Protein AF-A0AA91YE39-F1 (afdb_monomer)

Radius of gyration: 24.48 Å; Cα contacts (8 Å, |Δi|>4): 178; chains: 1; bounding box: 71×28×61 Å

InterPro domains:
  IPR000485 AsnC-type HTH domain [PR00033] (73-89)
  IPR000485 AsnC-type HTH domain [PR00033] (89-100)
  IPR000485 AsnC-type HTH domain [PR00033] (100-119)
  IPR000485 AsnC-type HTH domain [PS50956] (73-134)
  IPR011008 Dimeric alpha-beta barrel [SSF54909] (137-208)
  IPR019885 Transcription regulator HTH, AsnC-type, conserved site [PS00519] (91-117)
  IPR019887 Transcription regulator AsnC/Lrp, ligand binding domain [PF01037] (137-208)
  IPR019888 Transcription regulator AsnC-like [SM00344] (73-179)
  IPR036388 Winged helix-like DNA-binding domain superfamily [G3DSA:1.10.10.10] (68-124)
  IPR036390 Winged helix DNA-binding domain superfamily [SSF46785] (72-132)

Secondary structure (DSSP, 8-state):
--SSTTSS-S-HHHHHHHHTTS-HHHHHHHHHHHHHHHHHHHHTTTS-----HHHHHHHHHHHHHHT-------HHHHHHHHHHHH-TT--HHHHHHHHT--HHHHHHHHHHHHHTTSS--------GGGTT--EEEEEEEEE-GGGHHHHHHHHTT-TTEEEEEE-SSSS-EEEEEEES-HHHHHHHHHHHTTTEEEEEEE----S-S--PPP-

Solvent-accessible surface area (backbone atoms only — not comparable to full-atom values): 13102 Å² total; per-residue (Å²): 146,84,84,83,80,82,76,82,80,68,67,65,72,68,54,58,72,64,50,81,81,50,57,74,67,57,54,55,49,52,51,48,51,52,50,50,52,51,55,53,57,58,52,53,75,79,45,98,66,80,85,62,65,67,60,50,53,55,48,50,52,50,54,56,59,71,68,56,78,77,76,83,81,49,74,66,57,36,51,52,49,45,49,39,66,74,40,74,82,62,48,43,54,60,54,10,68,77,74,79,42,53,36,68,60,40,47,54,49,52,49,51,34,38,77,67,55,74,46,81,76,87,81,85,91,75,73,48,66,82,67,61,26,71,41,44,34,38,38,35,32,28,60,52,84,87,38,49,69,59,49,56,63,52,54,77,73,48,81,45,65,78,42,76,47,81,51,94,53,78,52,27,31,39,38,36,31,44,32,67,48,71,65,59,51,51,57,48,49,62,59,44,55,79,54,32,55,74,48,80,41,77,56,88,74,69,96,75,83,80,78,79,81,82,116

Nearest PDB structures (foldseek):
  2zny-assembly2_C  TM=9.304E-01  e=2.895E-12  Pyrococcus horikoshii
  2cfx-assembly1_C  TM=9.044E-01  e=4.249E-12  Bacillus subtilis
  7fby-assembly1_A  TM=8.903E-01  e=2.548E-12  Pyrococcus horikoshii OT3
  8q90-assembly1_B  TM=9.152E-01  e=3.980E-11  Haloferax mediterranei
  2dbb-assembly1_B  TM=8.402E-01  e=2.384E-10  Pyrococcus horikoshii OT3

Structure (mmCIF, N/CA/C/O backbone):
data_AF-A0AA91YE39-F1
#
_entry.id   AF-A0AA91YE39-F1
#
loop_
_atom_site.group_PDB
_atom_site.id
_atom_site.type_symbol
_atom_site.label_atom_id
_atom_site.label_alt_id
_atom_site.label_comp_id
_atom_site.label_asym_id
_atom_site.label_entity_id
_atom_site.label_seq_id
_atom_site.pdbx_PDB_ins_code
_atom_site.Cartn_x
_atom_site.Cartn_y
_atom_site.Cartn_z
_atom_site.occupancy
_atom_site.B_iso_or_equiv
_atom_site.auth_seq_id
_atom_site.auth_comp_id
_atom_site.auth_asym_id
_atom_site.auth_atom_id
_atom_site.pdbx_PDB_model_num
ATOM 1 N N . MET A 1 1 ? 48.212 3.152 11.511 1.00 40.28 1 MET A N 1
ATOM 2 C CA . MET A 1 1 ? 48.174 3.076 12.995 1.00 40.28 1 MET A CA 1
ATOM 3 C C . MET A 1 1 ? 48.011 4.448 13.678 1.00 40.28 1 MET A C 1
ATOM 5 O O . MET A 1 1 ? 48.623 4.698 14.704 1.00 40.28 1 MET A O 1
ATOM 9 N N . ARG A 1 2 ? 47.133 5.335 13.200 1.00 35.41 2 ARG A N 1
ATOM 10 C CA . ARG A 1 2 ? 46.718 6.548 13.930 1.00 35.41 2 ARG A CA 1
ATOM 11 C C . ARG A 1 2 ? 45.308 6.873 13.461 1.00 35.41 2 ARG A C 1
ATOM 13 O O . ARG A 1 2 ? 45.194 7.360 12.351 1.00 35.41 2 ARG A O 1
ATOM 20 N N . ASN A 1 3 ? 44.288 6.426 14.200 1.00 35.50 3 ASN A N 1
ATOM 21 C CA . ASN A 1 3 ? 42.885 6.908 14.165 1.00 35.50 3 ASN A CA 1
ATOM 22 C C . ASN A 1 3 ? 41.922 6.058 15.032 1.00 35.50 3 ASN A C 1
ATOM 24 O O . ASN A 1 3 ? 40.713 6.145 14.871 1.00 35.50 3 ASN A O 1
ATOM 28 N N . VAL A 1 4 ? 42.422 5.257 15.987 1.00 38.34 4 VAL A N 1
ATOM 29 C CA . VAL A 1 4 ? 41.575 4.441 16.893 1.00 38.34 4 VAL A CA 1
ATOM 30 C C . VAL A 1 4 ? 41.351 5.113 18.264 1.00 38.34 4 VAL A C 1
ATOM 32 O O . VAL A 1 4 ? 40.611 4.608 19.096 1.00 38.34 4 VAL A O 1
ATOM 35 N N . LEU A 1 5 ? 41.919 6.295 18.514 1.00 33.97 5 LEU A N 1
ATOM 36 C CA . LEU A 1 5 ? 41.916 6.913 19.851 1.00 33.97 5 LEU A CA 1
ATOM 37 C C . LEU A 1 5 ? 40.818 7.964 20.108 1.00 33.97 5 LEU A C 1
ATOM 39 O O . LEU A 1 5 ? 40.894 8.670 21.105 1.00 33.97 5 LEU A O 1
ATOM 43 N N . LEU A 1 6 ? 39.781 8.072 19.270 1.00 33.19 6 LEU A N 1
ATOM 44 C CA . LEU A 1 6 ? 38.705 9.063 19.480 1.00 33.19 6 LEU A CA 1
ATOM 45 C C . LEU A 1 6 ? 37.418 8.512 20.121 1.00 33.19 6 LEU A C 1
ATOM 47 O O . LEU A 1 6 ? 36.465 9.263 20.295 1.00 33.19 6 LEU A O 1
ATOM 51 N N . ILE A 1 7 ? 37.376 7.239 20.532 1.00 37.97 7 ILE A N 1
ATOM 52 C CA . ILE A 1 7 ? 36.176 6.645 21.165 1.00 37.97 7 ILE A CA 1
ATOM 53 C C . ILE A 1 7 ? 36.250 6.657 22.709 1.00 37.97 7 ILE A C 1
ATOM 55 O O . ILE A 1 7 ? 35.265 6.380 23.387 1.00 37.97 7 ILE A O 1
ATOM 59 N N . THR A 1 8 ? 37.368 7.056 23.320 1.00 40.34 8 THR A N 1
ATOM 60 C CA . THR A 1 8 ? 37.551 6.958 24.784 1.00 40.34 8 THR A CA 1
ATOM 61 C C . THR A 1 8 ? 37.111 8.185 25.591 1.00 40.34 8 THR A C 1
ATOM 63 O O . THR A 1 8 ? 37.414 8.256 26.777 1.00 40.34 8 THR A O 1
ATOM 66 N N . ALA A 1 9 ? 36.385 9.143 25.007 1.00 40.31 9 ALA A N 1
ATOM 67 C CA . ALA A 1 9 ? 36.020 10.392 25.691 1.00 40.31 9 ALA A CA 1
ATOM 68 C C . ALA A 1 9 ? 34.504 10.635 25.812 1.00 40.31 9 ALA A C 1
ATOM 70 O O . ALA A 1 9 ? 34.049 11.774 25.750 1.00 40.31 9 ALA A O 1
ATOM 71 N N . ILE A 1 10 ? 33.708 9.581 26.017 1.00 45.38 10 ILE A N 1
ATOM 72 C CA . ILE A 1 10 ? 32.342 9.741 26.539 1.00 45.38 10 ILE A CA 1
ATOM 73 C C . ILE A 1 10 ? 32.406 9.518 28.058 1.00 45.38 10 ILE A C 1
ATOM 75 O O . ILE A 1 10 ? 32.817 8.438 28.490 1.00 45.38 10 ILE A O 1
ATOM 79 N N . PRO A 1 11 ? 32.045 10.508 28.897 1.00 40.59 11 PRO A N 1
ATOM 80 C CA . PRO A 1 11 ? 32.106 10.358 30.345 1.00 40.59 11 PRO A CA 1
ATOM 81 C C . PRO A 1 11 ? 31.087 9.304 30.799 1.00 40.59 11 PRO A C 1
ATOM 83 O O . PRO A 1 11 ? 29.879 9.547 30.787 1.00 40.59 11 PRO A O 1
ATOM 86 N N . TRP A 1 12 ? 31.582 8.141 31.233 1.00 47.22 12 TRP A N 1
ATOM 87 C CA . TRP A 1 12 ? 30.796 6.998 31.727 1.00 47.22 12 TRP A CA 1
ATOM 88 C C . TRP A 1 12 ? 29.794 7.378 32.835 1.00 47.22 12 TRP A C 1
ATOM 90 O O . TRP A 1 12 ? 28.750 6.748 32.979 1.00 47.22 12 TRP A O 1
ATOM 100 N N . ILE A 1 13 ? 30.055 8.474 33.550 1.00 44.38 13 ILE A N 1
ATOM 101 C CA . ILE A 1 13 ? 29.197 9.024 34.606 1.00 44.38 13 ILE A CA 1
ATOM 102 C C . ILE A 1 13 ? 27.831 9.507 34.073 1.00 44.38 13 ILE A C 1
ATOM 104 O O . ILE A 1 13 ? 26.837 9.367 34.779 1.00 44.38 13 ILE A O 1
ATOM 108 N N . LYS A 1 14 ? 27.727 9.986 32.819 1.00 44.19 14 LYS A N 1
ATOM 109 C CA . LYS A 1 14 ? 26.426 10.347 32.206 1.00 44.19 14 LYS A CA 1
ATOM 110 C C . LYS A 1 14 ? 25.637 9.138 31.689 1.00 44.19 14 LYS A C 1
ATOM 112 O O . LYS A 1 14 ? 24.424 9.233 31.530 1.00 44.19 14 LYS A O 1
ATOM 117 N N . LEU A 1 15 ? 26.302 8.007 31.438 1.00 44.66 15 LEU A N 1
ATOM 118 C CA . LEU A 1 15 ? 25.626 6.769 31.040 1.00 44.66 15 LEU A CA 1
ATOM 119 C C . LEU A 1 15 ? 24.956 6.100 32.247 1.00 44.66 15 LEU A C 1
ATOM 121 O O . LEU A 1 15 ? 23.843 5.603 32.134 1.00 44.66 15 LEU A O 1
ATOM 125 N N . ILE A 1 16 ? 25.595 6.147 33.418 1.00 46.22 16 ILE A N 1
ATOM 126 C CA . ILE A 1 16 ? 25.098 5.508 34.646 1.00 46.22 16 ILE A CA 1
ATOM 127 C C . ILE A 1 16 ? 23.791 6.157 35.142 1.00 46.22 16 ILE A C 1
ATOM 129 O O . ILE A 1 16 ? 22.909 5.453 35.627 1.00 46.22 16 ILE A O 1
ATOM 133 N N . SER A 1 17 ? 23.595 7.467 34.942 1.00 42.41 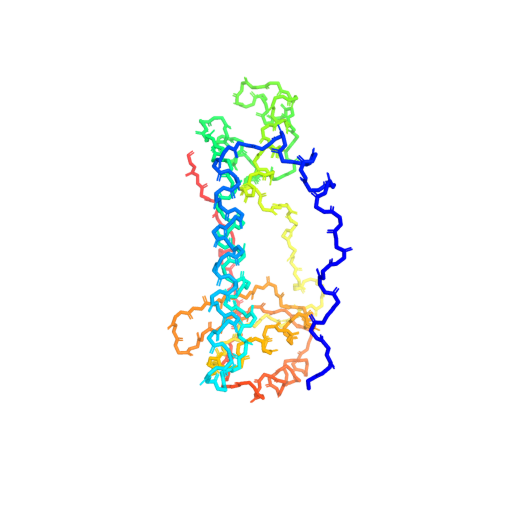17 SER A N 1
ATOM 134 C CA . SER A 1 17 ? 22.336 8.146 35.296 1.00 42.41 17 SER A CA 1
ATOM 135 C C . SER A 1 17 ? 21.171 7.858 34.342 1.00 42.41 17 SER A C 1
ATOM 137 O O . SER A 1 17 ? 20.028 8.112 34.702 1.00 42.41 17 SER A O 1
ATOM 139 N N . LEU A 1 18 ? 21.438 7.339 33.136 1.00 44.50 18 LEU A N 1
ATOM 140 C CA . LEU A 1 18 ? 20.405 6.918 32.179 1.00 44.50 18 LEU A CA 1
ATOM 141 C C . LEU A 1 18 ? 19.956 5.463 32.412 1.00 44.50 18 LEU A C 1
ATOM 143 O O . LEU A 1 18 ? 18.942 5.034 31.877 1.00 44.50 18 LEU A O 1
ATOM 147 N N . VAL A 1 19 ? 20.731 4.698 33.185 1.00 48.03 19 VAL A N 1
ATOM 148 C CA . VAL A 1 19 ? 20.584 3.248 33.389 1.00 48.03 19 VAL A CA 1
ATOM 149 C C . VAL A 1 19 ? 19.654 2.909 34.562 1.00 48.03 19 VAL A C 1
ATOM 151 O O . VAL A 1 19 ? 19.112 1.808 34.615 1.00 48.03 19 VAL A O 1
ATOM 154 N N . SER A 1 20 ? 19.379 3.858 35.461 1.00 43.25 20 SER A N 1
ATOM 155 C CA . SER A 1 20 ? 18.472 3.659 36.603 1.00 43.25 20 SER A CA 1
ATOM 156 C C . SER A 1 20 ? 16.986 3.570 36.225 1.00 43.25 20 SER A C 1
ATOM 158 O O . SER A 1 20 ? 16.167 3.204 37.063 1.00 43.25 20 SER A O 1
ATOM 160 N N . SER A 1 21 ? 16.626 3.886 34.975 1.00 49.25 21 SER A N 1
ATOM 161 C CA . SER A 1 21 ? 15.241 3.892 34.472 1.00 49.25 21 SER A CA 1
ATOM 162 C C . SER A 1 21 ? 14.872 2.649 33.652 1.00 49.25 21 SER A C 1
ATOM 164 O O . SER A 1 21 ? 13.745 2.546 33.172 1.00 49.25 21 SER A O 1
ATOM 166 N N . PHE A 1 22 ? 15.805 1.712 33.459 1.00 51.81 22 PHE A N 1
ATOM 167 C CA . PHE A 1 22 ? 15.637 0.572 32.557 1.00 51.81 22 PHE A CA 1
ATOM 168 C C . PHE A 1 22 ? 15.743 -0.754 33.312 1.00 51.81 22 PHE A C 1
ATOM 170 O O . PHE A 1 22 ? 16.613 -0.946 34.157 1.00 51.81 22 PHE A O 1
ATOM 177 N N . SER A 1 23 ? 14.855 -1.700 32.995 1.00 68.56 23 SER A N 1
ATOM 178 C CA . SER A 1 23 ? 14.872 -3.039 33.596 1.00 68.56 23 SER A CA 1
ATOM 179 C C . SER A 1 23 ? 16.201 -3.774 33.331 1.00 68.56 23 SER A C 1
ATOM 181 O O . SER A 1 23 ? 16.862 -3.548 32.311 1.00 68.56 23 SER A O 1
ATOM 183 N N . LEU A 1 24 ? 16.579 -4.714 34.204 1.00 55.50 24 LEU A N 1
ATOM 184 C CA . LEU A 1 24 ? 17.789 -5.543 34.052 1.00 55.50 24 LEU A CA 1
ATOM 185 C C . LEU A 1 24 ? 17.843 -6.253 32.681 1.00 55.50 24 LEU A C 1
ATOM 187 O O . LEU A 1 24 ? 18.907 -6.431 32.089 1.00 55.50 24 LEU A O 1
ATOM 191 N N . MET A 1 25 ? 16.670 -6.585 32.136 1.00 46.47 25 MET A N 1
ATOM 192 C CA . MET A 1 25 ? 16.512 -7.229 30.836 1.00 46.47 25 MET A CA 1
ATOM 193 C C . MET A 1 25 ? 16.871 -6.299 29.668 1.00 46.47 25 MET A C 1
ATOM 195 O O . MET A 1 25 ? 17.470 -6.743 28.692 1.00 46.47 25 MET A O 1
ATOM 199 N N . THR A 1 26 ? 16.581 -5.001 29.768 1.00 52.88 26 THR A N 1
ATOM 200 C CA . THR A 1 26 ? 16.982 -4.000 28.762 1.00 52.88 26 THR A CA 1
ATOM 201 C C . THR A 1 26 ? 18.495 -3.792 28.727 1.00 52.88 26 THR A C 1
ATOM 203 O O . THR A 1 26 ? 19.073 -3.672 27.648 1.00 52.88 26 THR A O 1
ATOM 206 N N . LEU A 1 27 ? 19.162 -3.843 29.882 1.00 57.97 27 LEU A N 1
ATOM 207 C CA . LEU A 1 27 ? 20.620 -3.711 29.959 1.00 57.97 27 LEU A CA 1
ATOM 208 C C . LEU A 1 27 ? 21.338 -4.924 29.366 1.00 57.97 27 LEU A C 1
ATOM 210 O O . LEU A 1 27 ? 22.270 -4.757 28.583 1.00 57.97 27 LEU A O 1
ATOM 214 N N . LEU A 1 28 ? 20.861 -6.136 29.660 1.00 58.53 28 LEU A N 1
ATOM 215 C CA . LEU A 1 28 ? 21.413 -7.372 29.095 1.00 58.53 28 LEU A CA 1
ATOM 216 C C . LEU A 1 28 ? 21.297 -7.421 27.563 1.00 58.53 28 LEU A C 1
ATOM 218 O O . LEU A 1 28 ? 22.223 -7.876 26.895 1.00 58.53 28 LEU A O 1
ATOM 222 N N . HIS A 1 29 ? 20.212 -6.895 26.989 1.00 54.69 29 HIS A N 1
ATOM 223 C CA . HIS A 1 29 ? 20.030 -6.856 25.535 1.00 54.69 29 HIS A CA 1
ATOM 224 C C . HIS A 1 29 ? 20.876 -5.786 24.846 1.00 54.69 29 HIS A C 1
ATOM 226 O O . HIS A 1 29 ? 21.453 -6.065 23.797 1.00 54.69 29 HIS A O 1
ATOM 232 N N . VAL A 1 30 ? 21.004 -4.591 25.432 1.00 62.22 30 VAL A N 1
ATOM 233 C CA . VAL A 1 30 ? 21.909 -3.555 24.906 1.00 62.22 30 VAL A CA 1
ATOM 234 C C . VAL A 1 30 ? 23.353 -4.056 24.946 1.00 62.22 30 VAL A C 1
ATOM 236 O O . VAL A 1 30 ? 24.071 -3.935 23.956 1.00 62.22 30 VAL A O 1
ATOM 239 N N . LEU A 1 31 ? 23.753 -4.712 26.039 1.00 68.38 31 LEU A N 1
ATOM 240 C CA . LEU A 1 31 ? 25.059 -5.361 26.151 1.00 68.38 31 LEU A CA 1
ATOM 241 C C . LEU A 1 31 ? 25.230 -6.494 25.130 1.00 68.38 31 LEU A C 1
ATOM 243 O O . LEU A 1 31 ? 26.294 -6.598 24.526 1.00 68.38 31 LEU A O 1
ATOM 247 N N . GLY A 1 32 ? 24.191 -7.292 24.870 1.00 64.62 32 GLY A N 1
ATOM 248 C CA . GLY A 1 32 ? 24.199 -8.335 23.841 1.00 64.62 32 GLY A CA 1
ATOM 249 C C . GLY A 1 32 ? 24.352 -7.784 22.420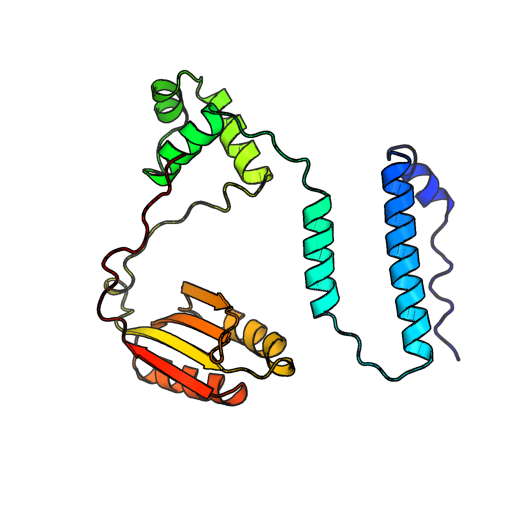 1.00 64.62 32 GLY A C 1
ATOM 250 O O . GLY A 1 32 ? 25.120 -8.331 21.627 1.00 64.62 32 GLY A O 1
ATOM 251 N N . LEU A 1 33 ? 23.686 -6.669 22.107 1.00 58.38 33 LEU A N 1
ATOM 252 C CA . LEU A 1 33 ? 23.775 -6.004 20.806 1.00 58.38 33 LEU A CA 1
ATOM 253 C C . LEU A 1 33 ? 25.158 -5.370 20.605 1.00 58.38 33 LEU A C 1
ATOM 255 O O . LEU A 1 33 ? 25.770 -5.539 19.553 1.00 58.38 33 LEU A O 1
ATOM 259 N N . ILE A 1 34 ? 25.687 -4.714 21.644 1.00 68.19 34 ILE A N 1
ATOM 260 C CA . ILE A 1 34 ? 27.050 -4.167 21.661 1.00 68.19 34 ILE A CA 1
ATOM 261 C C . ILE A 1 34 ? 28.079 -5.294 21.508 1.00 68.19 34 ILE A C 1
ATOM 263 O O . ILE A 1 34 ? 28.997 -5.172 20.700 1.00 68.19 34 ILE A O 1
ATOM 267 N N . PHE A 1 35 ? 27.914 -6.414 22.218 1.00 61.09 35 PHE A N 1
ATOM 268 C CA . PHE A 1 35 ? 28.805 -7.572 22.129 1.00 61.09 35 PHE A CA 1
ATOM 269 C C . PHE A 1 35 ? 28.763 -8.231 20.744 1.00 61.09 35 PHE A C 1
ATOM 271 O O . PHE A 1 35 ? 29.804 -8.604 20.205 1.00 61.09 35 PHE A O 1
ATOM 278 N N . TYR A 1 36 ? 27.582 -8.335 20.132 1.00 57.75 36 TYR A N 1
ATOM 279 C CA . TYR A 1 36 ? 27.428 -8.857 18.775 1.00 57.75 36 TYR A CA 1
ATOM 280 C C . TYR A 1 36 ? 28.097 -7.946 17.737 1.00 57.75 36 TYR A C 1
ATOM 282 O O . TYR A 1 36 ? 28.876 -8.433 16.920 1.00 57.75 36 TYR A O 1
ATOM 290 N N . ILE A 1 37 ? 27.877 -6.628 17.822 1.00 59.09 37 ILE A N 1
ATOM 291 C CA . ILE A 1 37 ? 28.536 -5.628 16.963 1.00 59.09 37 ILE A CA 1
ATOM 292 C C . ILE A 1 37 ? 30.058 -5.686 17.141 1.00 59.09 37 ILE A C 1
ATOM 294 O O . ILE A 1 37 ? 30.801 -5.677 16.162 1.00 59.09 37 ILE A O 1
ATOM 298 N N . TYR A 1 38 ? 30.533 -5.808 18.381 1.00 60.34 38 TYR A N 1
ATOM 299 C CA . TYR A 1 38 ? 31.956 -5.928 18.683 1.00 60.34 38 TYR A CA 1
ATOM 300 C C . TYR A 1 38 ? 32.567 -7.210 18.093 1.00 60.34 38 TYR A C 1
ATOM 302 O O . TYR A 1 38 ? 33.644 -7.174 17.499 1.00 60.34 38 TYR A O 1
ATOM 310 N N . LYS A 1 39 ? 31.864 -8.345 18.197 1.00 53.25 39 LYS A N 1
ATOM 311 C CA . LYS A 1 39 ? 32.304 -9.635 17.645 1.00 53.25 39 LYS A CA 1
ATOM 312 C C . LYS A 1 39 ? 32.306 -9.645 16.113 1.00 53.25 39 LYS A C 1
ATOM 314 O O . LYS A 1 39 ? 33.176 -10.279 15.517 1.00 53.25 39 LYS A O 1
ATOM 319 N N . ASP A 1 40 ? 31.372 -8.940 15.478 1.00 49.56 40 ASP A N 1
ATOM 320 C CA . ASP A 1 40 ? 31.323 -8.795 14.018 1.00 49.56 40 ASP A CA 1
ATOM 321 C C . ASP A 1 40 ? 32.439 -7.859 13.510 1.00 49.56 40 ASP A C 1
ATOM 323 O O . ASP A 1 40 ? 33.128 -8.180 12.542 1.00 49.56 40 ASP A O 1
ATOM 327 N N . LEU A 1 41 ? 32.732 -6.771 14.236 1.00 54.25 41 LEU A N 1
ATOM 328 C CA . LEU A 1 41 ? 33.873 -5.881 13.968 1.00 54.25 41 LEU A CA 1
ATOM 329 C C . LEU A 1 41 ? 35.234 -6.585 14.112 1.00 54.25 41 LEU A C 1
ATOM 331 O O . LEU A 1 41 ? 36.134 -6.345 13.311 1.00 54.25 41 LEU A O 1
ATOM 335 N N . GLN A 1 42 ? 35.389 -7.484 15.089 1.00 51.91 42 GLN A N 1
ATOM 336 C CA . GLN A 1 42 ? 36.607 -8.294 15.255 1.00 51.91 42 GLN A CA 1
ATOM 337 C C . GLN A 1 42 ? 36.817 -9.277 14.087 1.00 51.91 42 GLN A C 1
ATOM 339 O O . GLN A 1 42 ? 37.945 -9.474 13.636 1.00 51.91 42 GLN A O 1
ATOM 344 N N . ARG A 1 43 ? 35.739 -9.847 13.528 1.00 46.09 43 ARG A N 1
ATOM 345 C CA . ARG A 1 43 ? 35.807 -10.740 12.353 1.00 46.09 43 ARG A CA 1
ATOM 346 C C . ARG A 1 43 ? 36.201 -10.012 11.064 1.00 46.09 43 ARG A C 1
ATOM 348 O O . ARG A 1 43 ? 36.884 -10.603 10.230 1.00 46.09 43 ARG A O 1
ATOM 355 N N . HIS A 1 44 ? 35.857 -8.731 10.929 1.00 50.06 44 HIS A N 1
ATOM 356 C CA . HIS A 1 44 ? 36.289 -7.885 9.809 1.00 50.06 44 HIS A CA 1
ATOM 357 C C . HIS A 1 44 ? 37.810 -7.668 9.742 1.00 50.06 44 HIS A C 1
ATOM 359 O O . HIS A 1 44 ? 38.324 -7.344 8.674 1.00 50.06 44 HIS A O 1
ATOM 365 N N . HIS A 1 45 ? 38.547 -7.861 10.842 1.00 45.31 45 HIS A N 1
ATOM 366 C CA . HIS A 1 45 ? 39.998 -7.665 10.849 1.00 45.31 45 HIS A CA 1
ATOM 367 C C . HIS A 1 45 ? 40.785 -8.845 10.245 1.00 45.31 45 HIS A C 1
ATOM 369 O O . HIS A 1 45 ? 41.959 -8.681 9.933 1.00 45.31 45 HIS A O 1
ATOM 375 N N . GLN A 1 46 ? 40.162 -10.018 10.046 1.00 44.06 46 GLN A N 1
ATOM 376 C CA . GLN A 1 46 ? 40.863 -11.235 9.593 1.00 44.06 46 GLN A CA 1
ATOM 377 C C . GLN A 1 46 ? 40.427 -11.788 8.228 1.00 44.06 46 GLN A C 1
ATOM 379 O O . GLN A 1 46 ? 41.035 -12.729 7.726 1.00 44.06 46 GLN A O 1
ATOM 384 N N . SER A 1 47 ? 39.415 -11.220 7.579 1.00 42.62 47 SER A N 1
ATOM 385 C CA . SER A 1 47 ? 39.007 -11.651 6.241 1.00 42.62 47 SER A CA 1
ATOM 386 C C . SER A 1 47 ? 38.373 -10.466 5.530 1.00 42.62 47 SER A C 1
ATOM 388 O O . SER A 1 47 ? 37.448 -9.876 6.079 1.00 42.62 47 SER A O 1
ATOM 390 N N . GLY A 1 48 ? 38.890 -10.077 4.359 1.00 44.53 48 GLY A N 1
ATOM 391 C CA . GLY A 1 48 ? 38.465 -8.915 3.560 1.00 44.53 48 GLY A CA 1
ATOM 392 C C . GLY A 1 48 ? 37.027 -8.999 3.028 1.00 44.53 48 GLY A C 1
ATOM 393 O O . GLY A 1 48 ? 36.795 -8.984 1.825 1.00 44.53 48 GLY A O 1
ATOM 394 N N . TYR A 1 49 ? 36.058 -9.099 3.932 1.00 40.31 49 TYR A N 1
ATOM 395 C CA . TYR A 1 49 ? 34.627 -9.196 3.691 1.00 40.31 49 TYR A CA 1
ATOM 396 C C . TYR A 1 49 ? 34.010 -7.791 3.644 1.00 40.31 49 TYR A C 1
ATOM 398 O O . TYR A 1 49 ? 34.149 -7.006 4.587 1.00 40.31 49 TYR A O 1
ATOM 406 N N . HIS A 1 50 ? 33.285 -7.477 2.568 1.00 43.75 50 HIS A N 1
ATOM 407 C CA . HIS A 1 50 ? 32.549 -6.219 2.430 1.00 43.75 50 HIS A CA 1
ATOM 408 C C . HIS A 1 50 ? 31.360 -6.154 3.408 1.00 43.75 50 HIS A C 1
ATOM 410 O O . HIS A 1 50 ? 30.492 -7.028 3.428 1.00 43.75 50 HIS A O 1
ATOM 416 N N . PHE A 1 51 ? 31.312 -5.087 4.209 1.00 44.31 51 PHE A N 1
ATOM 417 C CA . PHE A 1 51 ? 30.243 -4.775 5.162 1.00 44.31 51 PHE A CA 1
ATOM 418 C C . PHE A 1 51 ? 28.868 -4.675 4.467 1.00 44.31 51 PHE A C 1
ATOM 420 O O . PHE A 1 51 ? 28.622 -3.770 3.669 1.00 44.31 51 PHE A O 1
ATOM 427 N N . ASN A 1 52 ? 27.949 -5.601 4.773 1.00 45.53 52 ASN A N 1
ATOM 428 C CA . ASN A 1 52 ? 26.610 -5.654 4.175 1.00 45.53 52 ASN A CA 1
ATOM 429 C C . ASN A 1 52 ? 25.573 -4.915 5.041 1.00 45.53 52 ASN A C 1
ATOM 431 O O . ASN A 1 52 ? 24.925 -5.495 5.916 1.00 45.53 52 ASN A O 1
ATOM 435 N N . ARG A 1 53 ? 25.377 -3.626 4.744 1.00 41.47 53 ARG A N 1
ATOM 436 C CA . ARG A 1 53 ? 24.426 -2.718 5.414 1.00 41.47 53 ARG A CA 1
ATOM 437 C C . ARG A 1 53 ? 22.956 -3.181 5.343 1.00 41.47 53 ARG A C 1
ATOM 439 O O . ARG A 1 53 ? 22.185 -2.891 6.253 1.00 41.47 53 ARG A O 1
ATOM 446 N N . ASN A 1 54 ? 22.566 -3.961 4.330 1.00 40.12 54 ASN A N 1
ATOM 447 C CA . ASN A 1 54 ? 21.190 -4.460 4.181 1.00 40.12 54 ASN A CA 1
ATOM 448 C C . ASN A 1 54 ? 20.845 -5.594 5.151 1.00 40.12 54 ASN A C 1
ATOM 450 O O . ASN A 1 54 ? 19.682 -5.754 5.519 1.00 40.12 54 ASN A O 1
ATOM 454 N N . ARG A 1 55 ? 21.840 -6.354 5.624 1.00 41.41 55 ARG A N 1
ATOM 455 C CA . ARG A 1 55 ? 21.627 -7.364 6.673 1.00 41.41 55 ARG A CA 1
ATOM 456 C C . ARG A 1 55 ? 21.336 -6.705 8.025 1.00 41.41 55 ARG A C 1
ATOM 458 O O . ARG A 1 55 ? 20.495 -7.195 8.770 1.00 41.41 55 ARG A O 1
ATOM 465 N N . TYR A 1 56 ? 21.950 -5.547 8.270 1.00 42.34 56 TYR A N 1
ATOM 466 C CA . TYR A 1 56 ? 21.693 -4.700 9.432 1.00 42.34 56 TYR A CA 1
ATOM 467 C C . TYR A 1 56 ? 20.347 -3.983 9.369 1.00 42.34 56 TYR A C 1
ATOM 469 O O . TYR A 1 56 ? 19.713 -3.888 10.402 1.00 42.34 56 TYR A O 1
ATOM 477 N N . LEU A 1 57 ? 19.858 -3.566 8.195 1.00 44.59 57 LEU A N 1
ATOM 478 C CA . LEU A 1 57 ? 18.487 -3.045 8.051 1.00 44.59 57 LEU A CA 1
ATOM 479 C C . LEU A 1 57 ? 17.422 -4.135 8.268 1.00 44.59 57 LEU A C 1
ATOM 481 O O . LEU A 1 57 ? 16.370 -3.885 8.849 1.00 44.59 57 LEU A O 1
ATOM 485 N N . LYS A 1 58 ? 17.709 -5.378 7.862 1.00 43.91 58 LYS A N 1
ATOM 486 C CA . LYS A 1 58 ? 16.829 -6.532 8.109 1.00 43.91 58 LYS A CA 1
ATOM 487 C C . LYS A 1 58 ? 16.815 -6.932 9.591 1.00 43.91 58 LYS A C 1
ATOM 489 O O . LYS A 1 58 ? 15.754 -7.244 10.118 1.00 43.91 58 LYS A O 1
ATOM 494 N N . LEU A 1 59 ? 17.966 -6.861 10.266 1.00 40.91 59 LEU A N 1
ATOM 495 C CA . LEU A 1 59 ? 18.100 -7.108 11.706 1.00 40.91 59 LEU A CA 1
ATOM 496 C C . LEU A 1 59 ? 17.651 -5.920 12.569 1.00 40.91 59 LEU A C 1
ATOM 498 O O . LEU A 1 59 ? 17.103 -6.148 13.633 1.00 40.91 59 LEU A O 1
ATOM 502 N N . SER A 1 60 ? 17.797 -4.671 12.120 1.00 41.78 60 SER A N 1
ATOM 503 C CA . SER A 1 60 ? 17.246 -3.493 12.798 1.00 41.78 60 SER A CA 1
ATOM 504 C C . SER A 1 60 ? 15.733 -3.472 12.677 1.00 41.78 60 SER A C 1
ATOM 506 O O . SER A 1 60 ? 15.077 -3.135 13.647 1.00 41.78 60 SER A O 1
ATOM 508 N N . ASN A 1 61 ? 15.171 -3.914 11.548 1.00 39.53 61 ASN A N 1
ATOM 509 C CA . ASN A 1 61 ? 13.734 -4.147 11.430 1.00 39.53 61 ASN A CA 1
ATOM 510 C C . ASN A 1 61 ? 13.277 -5.344 12.277 1.00 39.53 61 ASN A C 1
ATOM 512 O O . ASN A 1 61 ? 12.185 -5.282 12.823 1.00 39.53 61 ASN A O 1
ATOM 516 N N . GLN A 1 62 ? 14.097 -6.390 12.459 1.00 43.69 62 GLN A N 1
ATOM 517 C CA . GLN A 1 62 ? 13.798 -7.484 13.399 1.00 43.69 62 GLN A CA 1
ATOM 518 C C . GLN A 1 62 ? 13.945 -7.072 14.876 1.00 43.69 62 GLN A C 1
ATOM 520 O O . GLN A 1 62 ? 13.136 -7.488 15.695 1.00 43.69 62 GLN A O 1
ATOM 525 N N . CYS A 1 63 ? 14.899 -6.211 15.235 1.00 35.97 63 CYS A N 1
ATOM 526 C CA . CYS A 1 63 ? 15.016 -5.635 16.579 1.00 35.97 63 CYS A CA 1
ATOM 527 C C . CYS A 1 63 ? 13.945 -4.567 16.844 1.00 35.97 63 CYS A C 1
ATOM 529 O O . CYS A 1 63 ? 13.464 -4.472 17.968 1.00 35.97 63 CYS A O 1
ATOM 531 N N . PHE A 1 64 ? 13.506 -3.828 15.819 1.00 40.03 64 PHE A N 1
ATOM 532 C CA . PHE A 1 64 ? 12.312 -2.978 15.878 1.00 40.03 64 PHE A CA 1
ATOM 533 C C . PHE A 1 64 ? 11.053 -3.829 16.109 1.00 40.03 64 PHE A C 1
ATOM 535 O O . PHE A 1 64 ? 10.177 -3.445 16.877 1.00 40.03 64 PHE A O 1
ATOM 542 N N . PHE A 1 65 ? 11.006 -5.031 15.523 1.00 39.59 65 PHE A N 1
ATOM 543 C CA . PHE A 1 65 ? 9.928 -6.007 15.713 1.00 39.59 65 PHE A CA 1
ATOM 544 C C . PHE A 1 65 ? 9.854 -6.573 17.140 1.00 39.59 65 PHE A C 1
ATOM 546 O O . PHE A 1 65 ? 8.766 -6.860 17.627 1.00 39.59 65 PHE A O 1
ATOM 553 N N . ILE A 1 66 ? 10.991 -6.722 17.827 1.00 37.19 66 ILE A N 1
ATOM 554 C CA . ILE A 1 66 ? 11.046 -7.288 19.189 1.00 37.19 66 ILE A CA 1
ATOM 555 C C . ILE A 1 66 ? 10.593 -6.271 20.256 1.00 37.19 66 ILE A C 1
ATOM 557 O O . ILE A 1 66 ? 10.194 -6.670 21.347 1.00 37.19 66 ILE A O 1
ATOM 561 N N . PHE A 1 67 ? 10.583 -4.968 19.952 1.00 39.91 67 PHE A N 1
ATOM 562 C CA . PHE A 1 67 ? 10.188 -3.920 20.906 1.00 39.91 67 PHE A CA 1
ATOM 563 C C . PHE A 1 67 ? 8.701 -3.536 20.849 1.00 39.91 67 PHE A C 1
ATOM 565 O O . PHE A 1 67 ? 8.267 -2.612 21.539 1.00 39.91 67 PHE A O 1
ATOM 572 N N . HIS A 1 68 ? 7.903 -4.232 20.038 1.00 47.41 68 HIS A N 1
ATOM 573 C CA . HIS A 1 68 ? 6.471 -4.000 19.980 1.00 47.41 68 HIS A CA 1
ATOM 574 C C . HIS A 1 68 ? 5.794 -4.716 21.151 1.00 47.41 68 HIS A C 1
ATOM 576 O O . HIS A 1 68 ? 5.568 -5.925 21.103 1.00 47.41 68 HIS A O 1
ATOM 582 N N . LEU A 1 69 ? 5.497 -3.974 22.221 1.00 45.62 69 LEU A N 1
ATOM 583 C CA . LEU A 1 69 ? 4.545 -4.390 23.250 1.00 45.62 69 LEU A CA 1
ATOM 584 C C . LEU A 1 69 ? 3.304 -4.917 22.510 1.00 45.62 69 LEU A C 1
ATOM 586 O O . LEU A 1 69 ? 2.633 -4.146 21.825 1.00 45.62 69 LEU A O 1
ATOM 590 N N . SER A 1 70 ? 3.056 -6.228 22.534 1.00 58.50 70 SER A N 1
ATOM 591 C CA . SER A 1 70 ? 1.993 -6.832 21.736 1.00 58.50 70 SER A CA 1
ATOM 592 C C . SER A 1 70 ? 0.651 -6.302 22.226 1.00 58.50 70 SER A C 1
ATOM 594 O O . SER A 1 70 ? 0.142 -6.702 23.273 1.00 58.50 70 SER A O 1
ATOM 596 N N . MET A 1 71 ? 0.085 -5.351 21.484 1.00 78.81 71 MET A N 1
ATOM 597 C CA . MET A 1 71 ? -1.252 -4.859 21.764 1.00 78.81 71 MET A CA 1
ATOM 598 C C . MET A 1 71 ? -2.207 -6.055 21.709 1.00 78.81 71 MET A C 1
ATOM 600 O O . MET A 1 71 ? -2.330 -6.710 20.673 1.00 78.81 71 MET A O 1
ATOM 604 N N . GLN A 1 72 ? -2.865 -6.365 22.827 1.00 84.69 72 GLN A N 1
ATOM 605 C CA . GLN A 1 72 ? -3.883 -7.408 22.844 1.00 84.69 72 GLN A CA 1
ATOM 606 C C . GLN A 1 72 ? -5.114 -6.899 22.095 1.00 84.69 72 GLN A C 1
ATOM 608 O O . GLN A 1 72 ? -5.799 -5.979 22.544 1.00 84.69 72 GLN A O 1
ATOM 613 N N . LEU A 1 73 ? -5.365 -7.489 20.927 1.00 92.38 73 LEU A N 1
ATOM 614 C CA . LEU A 1 73 ? -6.567 -7.231 20.149 1.00 92.38 73 LEU A CA 1
ATOM 615 C C . LEU A 1 73 ? -7.771 -7.899 20.810 1.00 92.38 73 LEU A C 1
ATOM 617 O O . LEU A 1 73 ? -7.716 -9.050 21.239 1.00 92.38 73 LEU A O 1
ATOM 621 N N . ASP A 1 74 ? -8.876 -7.167 20.838 1.00 93.25 74 ASP A N 1
ATOM 622 C CA . ASP A 1 74 ? -10.173 -7.641 21.307 1.00 93.25 74 ASP A CA 1
ATOM 623 C C . ASP A 1 74 ? -11.219 -7.503 20.188 1.00 93.25 74 ASP A C 1
ATOM 625 O O . ASP A 1 74 ? -10.953 -6.959 19.111 1.00 93.25 74 ASP A O 1
ATOM 629 N N . LYS A 1 75 ? -12.437 -7.983 20.452 1.00 95.25 75 LYS A N 1
ATOM 630 C CA . LYS A 1 75 ? -13.554 -7.934 19.496 1.00 95.25 75 LYS A CA 1
ATOM 631 C C . LYS A 1 75 ? -13.907 -6.510 19.052 1.00 95.25 75 LYS A C 1
ATOM 633 O O . LYS A 1 75 ? -14.350 -6.324 17.923 1.00 95.25 75 LYS A O 1
ATOM 638 N N . LEU A 1 76 ? -13.712 -5.508 19.911 1.00 96.00 76 LEU A N 1
ATOM 639 C CA . LEU A 1 76 ? -14.017 -4.116 19.582 1.00 96.00 76 LEU A CA 1
ATOM 640 C C . LEU A 1 76 ? -12.966 -3.525 18.642 1.00 96.00 76 LEU A C 1
ATOM 642 O O . LEU A 1 76 ? -13.327 -2.762 17.753 1.00 96.00 76 LEU A O 1
ATOM 646 N N . HIS A 1 77 ? -11.691 -3.908 18.772 1.00 96.25 77 HIS A N 1
ATOM 647 C CA . HIS A 1 77 ? -10.673 -3.532 17.787 1.00 96.25 77 HIS A CA 1
ATOM 648 C C . HIS A 1 77 ? -11.001 -4.101 16.402 1.00 96.25 77 HIS A C 1
ATOM 650 O O . HIS A 1 77 ? -10.950 -3.365 15.419 1.00 96.25 77 HIS A O 1
ATOM 656 N N . TYR A 1 78 ? -11.396 -5.375 16.320 1.00 96.56 78 TYR A N 1
ATOM 657 C CA . TYR A 1 78 ? -11.817 -5.988 15.057 1.00 96.56 78 TYR A CA 1
ATOM 658 C C . TYR A 1 78 ? -13.056 -5.313 14.463 1.00 96.56 78 TYR A C 1
ATOM 660 O O . TYR A 1 78 ? -13.072 -5.013 13.272 1.00 96.56 78 TYR A O 1
ATOM 668 N N . ALA A 1 79 ? -14.054 -4.982 15.287 1.00 96.56 79 ALA A N 1
ATOM 669 C CA . ALA A 1 79 ? -15.231 -4.246 14.832 1.00 96.56 79 ALA A CA 1
ATOM 670 C C . ALA A 1 79 ? -14.866 -2.859 14.268 1.00 96.56 79 ALA A C 1
ATOM 672 O O . ALA A 1 79 ? -15.356 -2.481 13.207 1.00 96.56 79 ALA A O 1
ATOM 673 N N . ILE A 1 80 ? -13.952 -2.128 14.920 1.00 97.12 80 ILE A N 1
ATOM 674 C CA . ILE A 1 80 ? -13.432 -0.849 14.408 1.00 97.12 80 ILE A CA 1
ATOM 675 C C . ILE A 1 80 ? -12.716 -1.044 13.065 1.00 97.12 80 ILE A C 1
ATOM 677 O O . ILE A 1 80 ? -12.946 -0.270 12.139 1.00 97.12 80 ILE A O 1
ATOM 681 N N . LEU A 1 81 ? -11.871 -2.072 12.934 1.00 96.88 81 LEU A N 1
ATOM 682 C CA . LEU A 1 81 ? -11.177 -2.373 11.677 1.00 96.88 81 LEU A CA 1
ATOM 683 C C . LEU A 1 81 ? -12.161 -2.723 10.556 1.00 96.88 81 LEU A C 1
ATOM 685 O O . LEU A 1 81 ? -11.995 -2.244 9.440 1.00 96.88 81 LEU A O 1
ATOM 689 N N . ASN A 1 82 ? -13.198 -3.510 10.840 1.00 95.88 82 ASN A N 1
ATOM 690 C CA . ASN A 1 82 ? -14.239 -3.849 9.869 1.00 95.88 82 ASN A CA 1
ATOM 691 C C . ASN A 1 82 ? -14.970 -2.592 9.360 1.00 95.88 82 ASN A C 1
ATOM 693 O O . ASN A 1 82 ? -15.168 -2.452 8.154 1.00 95.88 82 ASN A O 1
ATOM 697 N N . GLU A 1 83 ? -15.305 -1.654 10.252 1.00 95.75 83 GLU A N 1
ATOM 698 C CA . GLU A 1 83 ? -15.932 -0.379 9.879 1.00 95.75 83 GLU A CA 1
ATOM 699 C C . GLU A 1 83 ? -14.993 0.502 9.040 1.00 95.75 83 GLU A C 1
ATOM 701 O O . GLU A 1 83 ? -15.377 0.967 7.969 1.00 95.75 83 GLU A O 1
ATOM 706 N N . LEU A 1 84 ? -13.742 0.682 9.476 1.00 95.94 84 LEU A N 1
ATOM 707 C CA . LEU A 1 84 ? -12.768 1.534 8.780 1.00 95.94 84 LEU A CA 1
ATOM 708 C C . LEU A 1 84 ? -12.320 0.971 7.428 1.00 95.94 84 LEU A C 1
ATOM 710 O O . LEU A 1 84 ? -12.030 1.740 6.516 1.00 95.94 84 LEU A O 1
ATOM 714 N N . GLN A 1 85 ? -12.255 -0.354 7.283 1.00 95.06 85 GLN A N 1
ATOM 715 C CA . GLN A 1 85 ? -11.959 -0.993 6.000 1.00 95.06 85 GLN A CA 1
ATOM 716 C C . GLN A 1 85 ? -13.082 -0.781 4.976 1.00 95.06 85 GLN A C 1
ATOM 718 O O . GLN A 1 85 ? -12.812 -0.761 3.776 1.00 95.06 85 GLN A O 1
ATOM 723 N N . SER A 1 86 ? -14.329 -0.632 5.435 1.00 92.19 86 SER A N 1
ATOM 724 C CA . SER A 1 86 ? -15.466 -0.316 4.568 1.00 92.19 86 SER A CA 1
ATOM 725 C C . SER A 1 86 ? -15.552 1.177 4.258 1.00 92.19 86 SER A C 1
ATOM 727 O O . SER A 1 86 ? -15.838 1.546 3.122 1.00 92.19 86 SER A O 1
ATOM 729 N N . ASP A 1 87 ? -15.350 2.030 5.261 1.00 93.75 87 ASP A N 1
ATOM 730 C CA . ASP A 1 87 ? -15.362 3.482 5.112 1.00 93.75 87 ASP A CA 1
ATOM 731 C C . ASP A 1 87 ? -14.403 4.142 6.110 1.00 93.75 87 ASP A C 1
ATOM 733 O O . ASP A 1 87 ? -14.738 4.435 7.260 1.00 93.75 87 ASP A O 1
ATOM 737 N N . ALA A 1 88 ? -13.202 4.454 5.629 1.00 94.69 88 ALA A N 1
ATOM 738 C CA . ALA A 1 88 ? -12.177 5.137 6.407 1.00 94.69 88 ALA A CA 1
ATOM 739 C C . ALA A 1 88 ? -12.565 6.569 6.829 1.00 94.69 88 ALA A C 1
ATOM 741 O O . ALA A 1 88 ? -11.908 7.143 7.697 1.00 94.69 88 ALA A O 1
ATOM 742 N N . ARG A 1 89 ? -13.604 7.174 6.228 1.00 95.62 89 ARG A N 1
ATOM 743 C CA . ARG A 1 89 ? -14.078 8.528 6.568 1.00 95.62 89 ARG A CA 1
ATOM 744 C C . ARG A 1 89 ? -15.152 8.525 7.653 1.00 95.62 89 ARG A C 1
ATOM 746 O O . ARG A 1 89 ? -15.567 9.602 8.092 1.00 95.62 89 ARG A O 1
ATOM 753 N N . SER A 1 90 ? -15.605 7.352 8.090 1.00 96.25 90 SER A N 1
ATOM 754 C CA . SER A 1 90 ? -16.609 7.236 9.138 1.00 96.25 90 SER A CA 1
ATOM 755 C C . SER A 1 90 ? -16.141 7.910 10.428 1.00 96.25 90 SER A C 1
ATOM 757 O O . SER A 1 90 ? -15.070 7.635 10.963 1.00 96.25 90 SER A O 1
ATOM 759 N N . SER A 1 91 ? -16.969 8.819 10.949 1.00 97.44 91 SER A N 1
ATOM 760 C CA . SER A 1 91 ? -16.648 9.521 12.195 1.00 97.44 91 SER A CA 1
ATOM 761 C C . SER A 1 91 ? -16.589 8.559 13.385 1.00 97.44 91 SER A C 1
ATOM 763 O O . SER A 1 91 ? -17.392 7.628 13.486 1.00 97.44 91 SER A O 1
ATOM 765 N N . ASN A 1 92 ? -15.726 8.855 14.360 1.00 97.94 92 ASN A N 1
ATOM 766 C CA . ASN A 1 92 ? -15.626 8.082 15.606 1.00 97.94 92 ASN A CA 1
ATOM 767 C C . ASN A 1 92 ? -16.978 7.935 16.325 1.00 97.94 92 ASN A C 1
ATOM 769 O O . ASN A 1 92 ? -17.251 6.903 16.933 1.00 97.94 92 ASN A O 1
ATOM 773 N N . ALA A 1 93 ? -17.850 8.946 16.232 1.00 97.75 93 ALA A N 1
ATOM 774 C CA . ALA A 1 93 ? -19.199 8.892 16.791 1.00 97.75 93 ALA A CA 1
ATOM 775 C C . ALA A 1 93 ? -20.115 7.915 16.037 1.00 97.75 93 ALA A C 1
ATOM 777 O O . ALA A 1 93 ? -20.907 7.216 16.664 1.00 97.75 93 ALA A O 1
ATOM 778 N N . ALA A 1 94 ? -20.016 7.848 14.706 1.00 97.75 94 ALA A N 1
ATOM 779 C CA . ALA A 1 94 ? -20.782 6.897 13.903 1.00 97.75 94 ALA A CA 1
ATOM 780 C C . ALA A 1 94 ? -20.337 5.454 14.164 1.00 97.75 94 ALA A C 1
ATOM 782 O O . ALA A 1 94 ? -21.189 4.603 14.408 1.00 97.75 94 ALA A O 1
ATOM 783 N N . ILE A 1 95 ? -19.024 5.209 14.197 1.00 97.69 95 ILE A N 1
ATOM 784 C CA . ILE A 1 95 ? -18.452 3.902 14.549 1.00 97.69 95 ILE A CA 1
ATOM 785 C C . ILE A 1 95 ? -18.893 3.514 15.965 1.00 97.69 95 ILE A C 1
ATOM 787 O O . ILE A 1 95 ? -19.444 2.437 16.167 1.00 97.69 95 ILE A O 1
ATOM 791 N N . GLY A 1 96 ? -18.745 4.426 16.932 1.00 97.38 96 GLY A N 1
ATOM 792 C CA . GLY A 1 96 ? -19.116 4.198 18.329 1.00 97.38 96 GLY A CA 1
ATOM 793 C C . GLY A 1 96 ? -20.580 3.799 18.517 1.00 97.38 96 GLY A C 1
ATOM 794 O O . GLY A 1 96 ? -20.862 2.837 19.229 1.00 97.38 96 GLY A O 1
ATOM 795 N N . ARG A 1 97 ? -21.511 4.455 17.807 1.00 97.31 97 ARG A N 1
ATOM 796 C CA . ARG A 1 97 ? -22.938 4.087 17.823 1.00 97.31 97 ARG A CA 1
ATOM 797 C C . ARG A 1 97 ? -23.200 2.662 17.334 1.00 97.31 97 ARG A C 1
ATOM 799 O O . ARG A 1 97 ? -24.093 2.017 17.868 1.00 97.31 97 ARG A O 1
ATOM 806 N N . LYS A 1 98 ? -22.446 2.173 16.344 1.00 95.19 98 LYS A N 1
ATOM 807 C CA . LYS A 1 98 ? -22.612 0.811 15.809 1.00 95.19 98 LYS A CA 1
ATOM 808 C C . LYS A 1 98 ? -22.073 -0.264 16.752 1.00 95.19 98 LYS A C 1
ATOM 810 O O . LYS A 1 98 ? -22.641 -1.347 16.816 1.00 95.19 98 LYS A O 1
ATOM 815 N N . ILE A 1 99 ? -20.994 0.033 17.480 1.00 95.19 99 ILE A N 1
ATOM 816 C CA . ILE A 1 99 ? -20.253 -0.968 18.270 1.00 95.19 99 ILE A CA 1
ATOM 817 C C . ILE A 1 99 ? -20.395 -0.800 19.791 1.00 95.19 99 ILE A C 1
ATOM 819 O O . ILE A 1 99 ? -19.726 -1.497 20.550 1.00 95.19 99 ILE A O 1
ATOM 823 N N . GLY A 1 100 ? -21.240 0.128 20.251 1.00 95.25 100 GLY A N 1
ATOM 824 C CA . GLY A 1 100 ? -21.496 0.359 21.677 1.00 95.25 100 GLY A CA 1
ATOM 825 C C . GLY A 1 100 ? -20.373 1.095 22.415 1.00 95.25 100 GLY A C 1
ATOM 826 O O . GLY A 1 100 ? -20.163 0.857 23.601 1.00 95.25 100 GLY A O 1
ATOM 827 N N . LEU A 1 101 ? -19.642 1.983 21.732 1.00 96.81 101 LEU A N 1
ATOM 828 C CA . LEU A 1 101 ? -18.574 2.798 22.320 1.00 96.81 101 LEU A CA 1
ATOM 829 C C . LEU A 1 101 ? -18.857 4.299 22.217 1.00 96.81 101 LEU A C 1
ATOM 831 O O . LEU A 1 101 ? -19.529 4.780 21.305 1.00 96.81 101 LEU A O 1
ATOM 835 N N . THR A 1 102 ? -18.280 5.067 23.140 1.00 97.94 102 THR A N 1
ATOM 836 C CA . THR A 1 102 ? -18.244 6.527 23.024 1.00 97.94 102 THR A CA 1
ATOM 837 C C . THR A 1 102 ? -17.237 6.947 21.950 1.00 97.94 102 THR A C 1
ATOM 839 O O . THR A 1 102 ? -16.256 6.248 21.683 1.00 97.94 102 THR A O 1
ATOM 842 N N . ALA A 1 103 ? -17.440 8.116 21.337 1.00 97.62 103 ALA A N 1
ATOM 843 C CA . ALA A 1 103 ? -16.522 8.625 20.316 1.00 97.62 103 ALA A CA 1
ATOM 844 C C . ALA A 1 103 ? -15.057 8.758 20.807 1.00 97.62 103 ALA A C 1
ATOM 846 O O . ALA A 1 103 ? -14.162 8.373 20.052 1.00 97.62 103 ALA A O 1
ATOM 847 N N . PRO A 1 104 ? -14.771 9.219 22.048 1.00 97.94 104 PRO A N 1
ATOM 848 C CA . PRO A 1 104 ? -13.404 9.241 22.575 1.00 97.94 104 PRO A CA 1
ATOM 849 C C . PRO A 1 104 ? -12.790 7.844 22.731 1.00 97.94 104 PRO A C 1
ATOM 851 O O . PRO A 1 104 ? -11.620 7.665 22.409 1.00 97.94 104 PRO A O 1
ATOM 854 N N . ALA A 1 105 ? -13.575 6.844 23.152 1.00 97.44 105 ALA A N 1
ATOM 855 C CA . ALA A 1 105 ? -13.091 5.468 23.280 1.00 97.44 105 ALA A CA 1
ATOM 856 C C . ALA A 1 105 ? -12.718 4.866 21.915 1.00 97.44 105 ALA A C 1
ATOM 858 O O . ALA A 1 105 ? -11.697 4.191 21.793 1.00 97.44 105 ALA A O 1
ATOM 859 N N . VAL A 1 106 ? -13.505 5.142 20.868 1.00 98.19 106 VAL A N 1
ATOM 860 C CA . VAL A 1 106 ? -13.151 4.756 19.490 1.00 98.19 106 VAL A CA 1
ATOM 861 C C . VAL A 1 106 ? -11.869 5.457 19.044 1.00 98.19 106 VAL A C 1
ATOM 863 O O . VAL A 1 106 ? -10.965 4.798 18.534 1.00 98.19 106 VAL A O 1
ATOM 866 N N . ALA A 1 107 ? -11.758 6.768 19.280 1.00 97.81 107 ALA A N 1
ATOM 867 C CA . ALA A 1 107 ? -10.578 7.546 18.909 1.00 97.81 107 ALA A CA 1
ATOM 868 C C . ALA A 1 107 ? -9.297 6.999 19.561 1.00 97.81 107 ALA A C 1
ATOM 870 O O . ALA A 1 107 ? -8.281 6.830 18.889 1.00 97.81 107 ALA A O 1
ATOM 871 N N . GLU A 1 108 ? -9.356 6.672 20.855 1.00 96.94 108 GLU A N 1
ATOM 872 C CA . GLU A 1 108 ? -8.235 6.083 21.589 1.00 96.94 108 GLU A CA 1
ATOM 873 C C . GLU A 1 108 ? -7.821 4.728 21.000 1.00 96.94 108 GLU A C 1
ATOM 875 O O . GLU A 1 108 ? -6.632 4.457 20.835 1.00 96.94 108 GLU A O 1
ATOM 880 N N . ARG A 1 109 ? -8.790 3.881 20.634 1.00 97.06 109 ARG A N 1
ATOM 881 C CA . ARG A 1 109 ? -8.517 2.568 20.035 1.00 97.06 109 ARG A CA 1
ATOM 882 C C . ARG A 1 109 ? -7.918 2.662 18.642 1.00 97.06 109 ARG A C 1
ATOM 884 O O . ARG A 1 109 ? -6.973 1.934 18.356 1.00 97.06 109 ARG A O 1
ATOM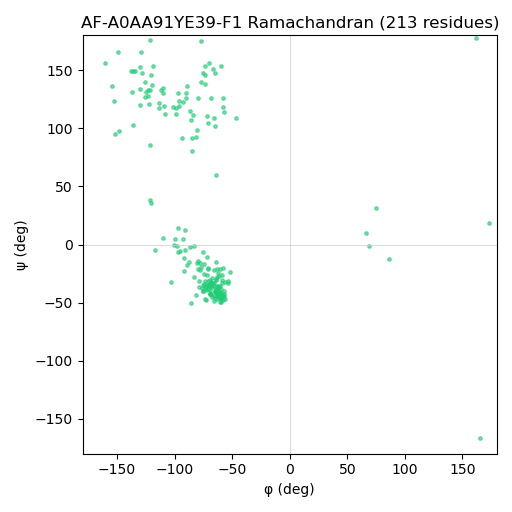 891 N N . ILE A 1 110 ? -8.423 3.560 17.797 1.00 97.31 110 ILE A N 1
ATOM 892 C CA . ILE A 1 110 ? -7.838 3.818 16.473 1.00 97.31 110 ILE A CA 1
ATOM 893 C C . ILE A 1 110 ? -6.396 4.294 16.633 1.00 97.31 110 ILE A C 1
ATOM 895 O O . ILE A 1 110 ? -5.504 3.756 15.983 1.00 97.31 110 ILE A O 1
ATOM 899 N N . LYS A 1 111 ? -6.149 5.230 17.555 1.00 95.75 111 LYS A N 1
ATOM 900 C CA . LYS A 1 111 ? -4.799 5.710 17.854 1.00 95.75 111 LYS A CA 1
ATOM 901 C C . LYS A 1 111 ? -3.877 4.566 18.287 1.00 95.75 111 LYS A C 1
ATOM 903 O O . LYS A 1 111 ? -2.796 4.427 17.728 1.00 95.75 111 LYS A O 1
ATOM 908 N N . LYS A 1 112 ? -4.321 3.705 19.209 1.00 94.75 112 LYS A N 1
ATOM 909 C CA . LYS A 1 112 ? -3.557 2.520 19.635 1.00 94.75 112 LYS A CA 1
ATOM 910 C C . LYS A 1 112 ? -3.287 1.554 18.479 1.00 94.75 112 LYS A C 1
ATOM 912 O O . LYS A 1 112 ? -2.171 1.076 18.351 1.00 94.75 112 LYS A O 1
ATOM 917 N N . LEU A 1 113 ? -4.262 1.315 17.599 1.00 95.81 113 LEU A N 1
ATOM 918 C CA . LEU A 1 113 ? -4.087 0.496 16.391 1.00 95.81 113 LEU A CA 1
ATOM 919 C C . LEU A 1 113 ? -3.056 1.092 15.414 1.00 95.81 113 LEU A C 1
ATOM 921 O O . LEU A 1 113 ? -2.332 0.339 14.761 1.00 95.81 113 LEU A O 1
ATOM 925 N N . GLN A 1 114 ? -2.984 2.422 15.305 1.00 95.19 114 GLN A N 1
ATOM 926 C CA . GLN A 1 114 ? -1.989 3.128 14.489 1.00 95.19 114 GLN A CA 1
ATOM 927 C C . GLN A 1 114 ? -0.594 3.089 15.122 1.00 95.19 114 GLN A C 1
ATOM 929 O O . GLN A 1 114 ? 0.372 2.747 14.446 1.00 95.19 114 GLN A O 1
ATOM 934 N N . GLU A 1 115 ? -0.485 3.383 16.421 1.00 92.12 115 GLU A N 1
ATOM 935 C CA . GLU A 1 115 ? 0.762 3.253 17.192 1.00 92.12 115 GLU A CA 1
ATOM 936 C C . GLU A 1 115 ? 1.277 1.809 17.163 1.00 92.12 115 GLU A C 1
ATOM 938 O O . GLU A 1 115 ? 2.485 1.576 17.095 1.00 92.12 115 GLU A O 1
ATOM 943 N N . ALA A 1 116 ? 0.352 0.844 17.123 1.00 91.25 116 ALA A N 1
ATOM 944 C CA . ALA A 1 116 ? 0.657 -0.569 16.989 1.00 91.25 116 ALA A CA 1
ATOM 945 C C . ALA A 1 116 ? 1.085 -0.992 15.562 1.00 91.25 116 ALA A C 1
ATOM 947 O O . ALA A 1 116 ? 1.425 -2.147 15.312 1.00 91.25 116 ALA A O 1
ATOM 948 N N . GLY A 1 117 ? 1.016 -0.092 14.576 1.00 92.12 117 GLY A N 1
ATOM 949 C CA . GLY A 1 117 ? 1.300 -0.397 13.169 1.00 92.12 117 GLY A CA 1
ATOM 950 C C . GLY A 1 117 ? 0.305 -1.359 12.503 1.00 92.12 117 GLY A C 1
ATOM 951 O O . GLY A 1 117 ? 0.547 -1.810 11.381 1.00 92.12 117 GLY A O 1
ATOM 952 N N . ILE A 1 118 ? -0.812 -1.671 13.169 1.00 94.69 118 ILE A N 1
ATOM 953 C CA . ILE A 1 118 ? -1.893 -2.505 12.628 1.00 94.69 118 ILE A CA 1
ATOM 954 C C . ILE A 1 118 ? -2.658 -1.706 11.572 1.00 94.69 118 ILE A C 1
ATOM 956 O O . ILE A 1 118 ? -2.851 -2.178 10.452 1.00 94.69 118 ILE A O 1
ATOM 960 N N . ILE A 1 119 ? -3.021 -0.460 11.894 1.00 95.56 119 ILE A N 1
ATOM 961 C CA . ILE A 1 119 ? -3.442 0.518 10.888 1.00 95.56 119 ILE A CA 1
ATOM 962 C C . ILE A 1 119 ? -2.182 1.194 10.357 1.00 95.56 119 ILE A C 1
ATOM 964 O O . ILE A 1 119 ? -1.565 2.011 11.035 1.00 95.56 119 ILE A O 1
ATOM 968 N N . LYS A 1 120 ? -1.810 0.857 9.121 1.00 94.19 120 LYS A N 1
ATOM 969 C CA . LYS A 1 120 ? -0.617 1.412 8.462 1.00 94.19 120 LYS A CA 1
ATOM 970 C C . LYS A 1 120 ? -0.825 2.825 7.916 1.00 94.19 120 LYS A C 1
ATOM 972 O O . LYS A 1 120 ? 0.145 3.539 7.697 1.00 94.19 120 LYS A O 1
ATOM 977 N N . GLY A 1 121 ? -2.072 3.216 7.676 1.00 94.12 121 GLY A N 1
ATOM 978 C CA . GLY A 1 121 ? -2.424 4.523 7.139 1.00 94.12 121 GLY A CA 1
ATOM 979 C C . GLY A 1 121 ? -3.834 4.548 6.563 1.00 94.12 121 GLY A C 1
ATOM 980 O O . GLY A 1 121 ? -4.519 3.526 6.524 1.00 94.12 121 GLY A O 1
ATOM 981 N N . PHE A 1 122 ? -4.234 5.729 6.105 1.00 93.50 122 PHE A N 1
ATOM 982 C CA . PHE A 1 122 ? -5.477 5.970 5.383 1.00 93.50 122 PHE A CA 1
ATOM 983 C C . PHE A 1 122 ? -5.133 6.647 4.060 1.00 93.50 122 PHE A C 1
ATOM 985 O O . PHE A 1 122 ? -4.390 7.628 4.054 1.00 93.50 122 PHE A O 1
ATOM 992 N N . SER A 1 123 ? -5.679 6.137 2.961 1.00 92.25 123 SER A N 1
ATOM 993 C CA . SER A 1 123 ? -5.401 6.647 1.618 1.00 92.25 123 SER A CA 1
ATOM 994 C C . SER A 1 123 ? -6.686 6.758 0.813 1.00 92.25 123 SER A C 1
ATOM 996 O O . SER A 1 123 ? -7.618 5.976 1.000 1.00 92.25 123 SER A O 1
ATOM 998 N N . ALA A 1 124 ? -6.726 7.726 -0.100 1.00 91.94 124 ALA A N 1
ATOM 999 C CA . ALA A 1 124 ? -7.752 7.774 -1.130 1.00 91.94 124 ALA A CA 1
ATOM 1000 C C . ALA A 1 124 ? -7.427 6.755 -2.231 1.00 91.94 124 ALA A C 1
ATOM 1002 O O . ALA A 1 124 ? -6.270 6.621 -2.629 1.00 91.94 124 ALA A O 1
ATOM 1003 N N . VAL A 1 125 ? -8.453 6.073 -2.740 1.00 90.62 125 VAL A N 1
ATOM 1004 C CA . VAL A 1 125 ? -8.354 5.280 -3.971 1.00 90.62 125 VAL A CA 1
ATOM 1005 C C . VAL A 1 125 ? -8.636 6.223 -5.135 1.00 90.62 125 VAL A C 1
ATOM 1007 O O . VAL A 1 125 ? -9.727 6.787 -5.225 1.00 90.62 125 VAL A O 1
ATOM 1010 N N . VAL A 1 126 ? -7.631 6.444 -5.981 1.00 90.88 126 VAL A N 1
ATOM 1011 C CA . VAL A 1 126 ? -7.675 7.421 -7.074 1.00 90.88 126 VAL A CA 1
ATOM 1012 C C . VAL A 1 126 ? -7.664 6.695 -8.410 1.00 90.88 126 VAL A C 1
ATOM 1014 O O . VAL A 1 126 ? -6.847 5.811 -8.647 1.00 90.88 126 VAL A O 1
ATOM 1017 N N . ASP A 1 127 ? -8.567 7.100 -9.297 1.00 89.62 127 ASP A N 1
ATOM 1018 C CA . ASP A 1 127 ? -8.614 6.621 -10.673 1.00 89.62 127 ASP A CA 1
ATOM 1019 C C . ASP A 1 127 ? -7.658 7.448 -11.543 1.00 89.62 127 ASP A C 1
ATOM 1021 O O . ASP A 1 127 ? -8.015 8.509 -12.062 1.00 89.62 127 ASP A O 1
ATOM 1025 N N . TYR A 1 128 ? -6.417 6.973 -11.672 1.00 90.88 128 TYR A N 1
ATOM 1026 C CA . TYR A 1 128 ? -5.363 7.667 -12.417 1.00 90.88 128 TYR A CA 1
ATOM 1027 C C . TYR A 1 128 ? -5.643 7.772 -13.922 1.00 90.88 128 TYR A C 1
ATOM 1029 O O . TYR A 1 128 ? -5.141 8.696 -14.561 1.00 90.88 128 TYR A O 1
ATOM 1037 N N . SER A 1 129 ? -6.498 6.905 -14.481 1.00 84.56 129 SER A N 1
ATOM 1038 C CA . SER A 1 129 ? -6.878 6.966 -15.901 1.00 84.56 129 SER A CA 1
ATOM 1039 C C . SER A 1 129 ? -7.595 8.272 -16.266 1.00 84.56 129 SER A C 1
ATOM 1041 O O . SER A 1 129 ? -7.53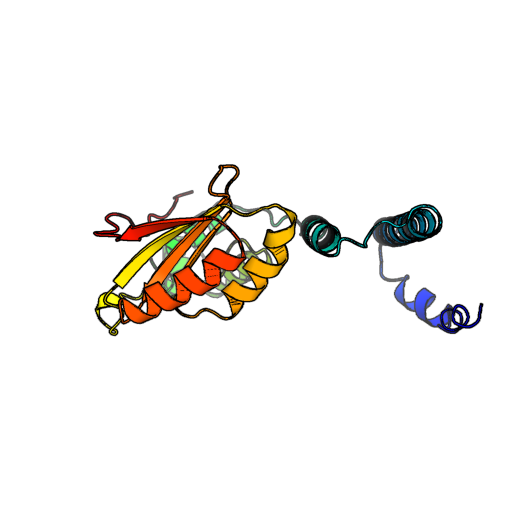5 8.730 -17.404 1.00 84.56 129 SER A O 1
ATOM 1043 N N . LYS A 1 130 ? -8.219 8.920 -15.275 1.00 89.25 130 LYS A N 1
ATOM 1044 C CA . LYS A 1 130 ? -8.870 10.232 -15.406 1.00 89.25 130 LYS A CA 1
ATOM 1045 C C . LYS A 1 130 ? -7.918 11.409 -15.193 1.00 89.25 130 LYS A C 1
ATOM 1047 O O . LYS A 1 130 ? -8.346 12.554 -15.290 1.00 89.25 130 LYS A O 1
ATOM 1052 N N . LEU A 1 131 ? -6.651 11.138 -14.883 1.00 91.44 131 LEU A N 1
ATOM 1053 C CA . LEU A 1 131 ? -5.619 12.119 -14.540 1.00 91.44 131 LEU A CA 1
ATOM 1054 C C . LEU A 1 131 ? -4.419 12.023 -15.495 1.00 91.44 131 LEU A C 1
ATOM 1056 O O . LEU A 1 131 ? -3.278 12.151 -15.066 1.00 91.44 131 LEU A O 1
ATOM 1060 N N . GLU A 1 132 ? -4.682 11.776 -16.783 1.00 90.25 132 GLU A N 1
ATOM 1061 C CA . GLU A 1 132 ? -3.682 11.679 -17.867 1.00 90.25 132 GLU A CA 1
ATOM 1062 C C . GLU A 1 132 ? -2.755 10.452 -17.811 1.00 90.25 132 GLU A C 1
ATOM 1064 O O . GLU A 1 132 ? -1.949 10.260 -18.719 1.00 90.25 132 GLU A O 1
ATOM 1069 N N . TYR A 1 133 ? -2.876 9.584 -16.804 1.00 91.81 133 TYR A N 1
ATOM 1070 C CA . TYR A 1 133 ? -2.120 8.332 -16.750 1.00 91.81 133 TYR A CA 1
ATOM 1071 C C . TYR A 1 133 ? -2.839 7.234 -17.532 1.00 91.81 133 TYR A C 1
ATOM 1073 O O . TYR A 1 133 ? -3.553 6.393 -16.978 1.00 91.81 133 TYR A O 1
ATOM 1081 N N . ILE A 1 134 ? -2.670 7.272 -18.848 1.00 89.38 134 ILE A N 1
ATOM 1082 C CA . ILE A 1 134 ? -3.380 6.399 -19.787 1.00 89.38 134 ILE A CA 1
ATOM 1083 C C . ILE A 1 134 ? -2.772 4.994 -19.898 1.00 89.38 134 ILE A C 1
ATOM 1085 O O . ILE A 1 134 ? -3.435 4.081 -20.388 1.00 89.38 134 ILE A O 1
ATOM 1089 N N . HIS A 1 135 ? -1.537 4.789 -19.431 1.00 93.56 135 HIS A N 1
ATOM 1090 C CA . HIS A 1 135 ? -0.873 3.489 -19.482 1.00 93.56 135 HIS A CA 1
ATOM 1091 C C . HIS A 1 135 ? -0.773 2.871 -18.093 1.00 93.56 135 HIS A C 1
ATOM 1093 O O . HIS A 1 135 ? -0.017 3.341 -17.246 1.00 93.56 135 HIS A O 1
ATOM 1099 N N . ASN A 1 136 ? -1.504 1.777 -17.889 1.00 95.31 136 ASN A N 1
ATOM 1100 C CA . ASN A 1 136 ? -1.374 0.929 -16.714 1.00 95.31 136 ASN A CA 1
ATOM 1101 C C . ASN A 1 136 ? -0.558 -0.321 -17.072 1.00 95.31 136 ASN A C 1
ATOM 1103 O O . ASN A 1 136 ? -0.948 -1.099 -17.951 1.00 95.31 136 ASN A O 1
ATOM 1107 N N . VAL A 1 137 ? 0.587 -0.505 -16.417 1.00 97.19 137 VAL A N 1
ATOM 1108 C CA . VAL A 1 137 ? 1.522 -1.587 -16.729 1.00 97.19 137 VAL A CA 1
ATOM 1109 C C . VAL A 1 137 ? 2.025 -2.297 -15.478 1.00 97.19 137 VAL A C 1
ATOM 1111 O O . VAL A 1 137 ? 2.190 -1.716 -14.404 1.00 97.19 137 VAL A O 1
ATOM 1114 N N . LEU A 1 138 ? 2.310 -3.583 -15.651 1.00 97.75 138 LEU A N 1
ATOM 1115 C CA . LEU A 1 138 ? 3.012 -4.419 -14.693 1.00 97.75 138 LEU A CA 1
ATOM 1116 C C . LEU A 1 138 ? 4.358 -4.813 -15.294 1.00 97.75 138 LEU A C 1
ATOM 1118 O O . LEU A 1 138 ? 4.402 -5.448 -16.346 1.00 97.75 138 LEU A O 1
ATOM 1122 N N . ILE A 1 139 ? 5.450 -4.474 -14.617 1.00 97.81 139 ILE A N 1
ATOM 1123 C CA . ILE A 1 139 ? 6.798 -4.882 -15.013 1.00 97.81 139 ILE A CA 1
ATOM 1124 C C . ILE A 1 139 ? 7.303 -5.920 -14.018 1.00 97.81 139 ILE A C 1
ATOM 1126 O O . ILE A 1 139 ? 7.427 -5.648 -12.824 1.00 97.81 139 ILE A O 1
ATOM 1130 N N . ALA A 1 140 ? 7.601 -7.111 -14.519 1.00 97.75 140 ALA A N 1
ATOM 1131 C CA . ALA A 1 140 ? 8.314 -8.142 -13.789 1.00 97.75 140 ALA A CA 1
ATOM 1132 C C . ALA A 1 140 ? 9.817 -7.966 -14.035 1.00 97.75 140 ALA A C 1
ATOM 1134 O O . ALA A 1 140 ? 10.239 -7.858 -15.184 1.00 97.75 140 ALA A O 1
ATOM 1135 N N . VAL A 1 141 ? 10.626 -7.947 -12.976 1.00 97.06 141 VAL A N 1
ATOM 1136 C CA . VAL A 1 141 ? 12.075 -7.721 -13.048 1.00 97.06 141 VAL A CA 1
ATOM 1137 C C . VAL A 1 141 ? 12.815 -8.886 -12.403 1.00 97.06 141 VAL A C 1
ATOM 1139 O O . VAL A 1 141 ? 12.544 -9.263 -11.259 1.00 97.06 141 VAL A O 1
ATOM 1142 N N . LYS A 1 142 ? 13.767 -9.448 -13.144 1.00 96.25 142 LYS A N 1
ATOM 1143 C CA . LYS A 1 142 ? 14.700 -10.473 -12.683 1.00 96.25 142 LYS A CA 1
ATOM 1144 C C . LYS A 1 142 ? 16.018 -9.803 -12.327 1.00 96.25 142 LYS A C 1
ATOM 1146 O O . LYS A 1 142 ? 16.683 -9.241 -13.189 1.00 96.25 142 LYS A O 1
ATOM 1151 N N . LEU A 1 143 ? 16.412 -9.879 -11.059 1.00 94.25 143 LEU A N 1
ATOM 1152 C CA . LEU A 1 143 ? 17.621 -9.228 -10.551 1.00 94.25 143 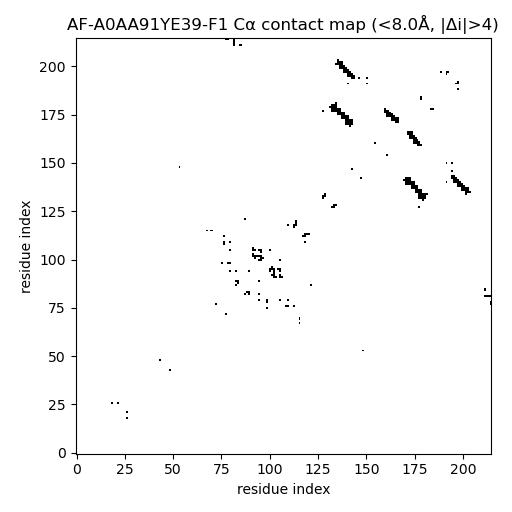LEU A CA 1
ATOM 1153 C C . LEU A 1 143 ? 18.602 -10.232 -9.963 1.00 94.25 143 LEU A C 1
ATOM 1155 O O . LEU A 1 143 ? 18.213 -11.190 -9.293 1.00 94.25 143 LEU A O 1
ATOM 1159 N N . GLN A 1 144 ? 19.892 -9.944 -10.116 1.00 89.12 144 GLN A N 1
ATOM 1160 C CA . GLN A 1 144 ? 20.921 -10.608 -9.323 1.00 89.12 144 GLN A CA 1
ATOM 1161 C C . GLN A 1 144 ? 20.901 -10.087 -7.869 1.00 89.12 144 GLN A C 1
ATOM 1163 O O . GLN A 1 144 ? 20.653 -8.896 -7.648 1.00 89.12 144 GLN A O 1
ATOM 1168 N N . PRO A 1 145 ? 21.200 -10.922 -6.851 1.00 87.88 145 PRO A N 1
ATOM 1169 C CA . PRO A 1 145 ? 21.099 -10.528 -5.440 1.00 87.88 145 PRO A CA 1
ATOM 1170 C C . PRO A 1 145 ? 21.905 -9.281 -5.042 1.00 87.88 145 PRO A C 1
ATOM 1172 O O . PRO A 1 145 ? 21.488 -8.521 -4.168 1.00 87.88 145 PRO A O 1
ATOM 1175 N N . ASN A 1 146 ? 23.052 -9.052 -5.683 1.00 91.56 146 ASN A N 1
ATOM 1176 C CA . ASN A 1 146 ? 23.905 -7.879 -5.471 1.00 91.56 146 ASN A CA 1
ATOM 1177 C C . ASN A 1 146 ? 23.300 -6.572 -6.022 1.00 91.56 146 ASN A C 1
ATOM 1179 O O . ASN A 1 146 ? 23.674 -5.501 -5.548 1.00 91.56 146 ASN A O 1
ATOM 1183 N N . MET A 1 147 ? 22.353 -6.645 -6.964 1.00 93.12 147 MET A N 1
ATOM 1184 C CA . MET A 1 147 ? 21.714 -5.486 -7.605 1.00 93.12 147 MET A CA 1
ATOM 1185 C C . MET A 1 147 ? 20.430 -5.029 -6.905 1.00 93.12 147 MET A C 1
ATOM 1187 O O . MET A 1 147 ? 19.941 -3.936 -7.170 1.00 93.12 147 MET A O 1
ATOM 1191 N N . ILE A 1 148 ? 19.890 -5.818 -5.970 1.00 91.38 148 ILE A N 1
ATOM 1192 C CA . ILE A 1 148 ? 18.622 -5.500 -5.291 1.00 91.38 148 ILE A CA 1
ATOM 1193 C C . ILE A 1 148 ? 18.691 -4.139 -4.584 1.00 91.38 148 ILE A C 1
ATOM 1195 O O . ILE A 1 148 ? 17.782 -3.325 -4.697 1.00 91.38 148 ILE A O 1
ATOM 1199 N N . ALA A 1 149 ? 19.782 -3.870 -3.864 1.00 92.00 149 ALA A N 1
ATOM 1200 C CA . ALA A 1 149 ? 19.932 -2.637 -3.090 1.00 92.00 149 ALA A CA 1
ATOM 1201 C C . ALA A 1 149 ? 19.935 -1.381 -3.974 1.00 92.00 149 ALA A C 1
ATOM 1203 O O . ALA A 1 149 ? 19.320 -0.372 -3.633 1.00 92.00 149 ALA A O 1
ATOM 1204 N N . SER A 1 150 ? 20.654 -1.442 -5.096 1.00 93.94 150 SER A N 1
ATOM 1205 C CA . SER A 1 150 ? 20.760 -0.335 -6.042 1.00 93.94 150 SER A CA 1
ATOM 1206 C C . SER A 1 150 ? 19.468 -0.157 -6.833 1.00 93.94 150 SER A C 1
ATOM 1208 O O . SER A 1 150 ? 19.059 0.982 -7.035 1.00 93.94 150 SER A O 1
ATOM 1210 N N . PHE A 1 151 ? 18.800 -1.252 -7.203 1.00 95.06 151 PHE A N 1
ATOM 1211 C CA . PHE A 1 151 ? 17.501 -1.217 -7.870 1.00 95.06 151 PHE A CA 1
ATOM 1212 C C . PHE A 1 151 ? 16.441 -0.531 -7.006 1.00 95.06 151 PHE A C 1
ATOM 1214 O O . PHE A 1 151 ? 15.806 0.414 -7.463 1.00 95.06 151 PHE A O 1
ATOM 1221 N N . LEU A 1 152 ? 16.311 -0.922 -5.732 1.00 94.25 152 LEU A N 1
ATOM 1222 C CA . LEU A 1 152 ? 15.353 -0.297 -4.811 1.00 94.25 152 LEU A CA 1
ATOM 1223 C C . LEU A 1 152 ? 15.583 1.218 -4.691 1.00 94.25 152 LEU A C 1
ATOM 1225 O O . LEU A 1 152 ? 14.644 2.001 -4.807 1.00 94.25 152 LEU A O 1
ATOM 1229 N N . LYS A 1 153 ? 16.844 1.641 -4.558 1.00 93.81 153 LYS A N 1
ATOM 1230 C CA . LYS A 1 153 ? 17.204 3.065 -4.497 1.00 93.81 153 LYS A CA 1
ATOM 1231 C C . LYS A 1 153 ? 16.889 3.821 -5.793 1.00 93.81 153 LYS A C 1
ATOM 1233 O O . LYS A 1 153 ? 16.662 5.027 -5.766 1.00 93.81 153 LYS A O 1
ATOM 1238 N N . GLU A 1 154 ? 16.922 3.144 -6.937 1.00 93.81 154 GLU A N 1
ATOM 1239 C CA . GLU A 1 154 ? 16.526 3.744 -8.210 1.00 93.81 154 GLU A CA 1
ATOM 1240 C C . GLU A 1 154 ? 15.004 3.875 -8.314 1.00 93.81 154 GLU A C 1
ATOM 1242 O O . GLU A 1 154 ? 14.519 4.921 -8.736 1.00 93.81 154 GLU A O 1
ATOM 1247 N N . THR A 1 155 ? 14.249 2.874 -7.846 1.00 94.62 155 THR A N 1
ATOM 1248 C CA . THR A 1 155 ? 12.777 2.918 -7.841 1.00 94.62 155 THR A CA 1
ATOM 1249 C C . THR A 1 155 ? 12.198 4.022 -6.962 1.00 94.62 155 THR A C 1
ATOM 1251 O O . THR A 1 155 ? 11.153 4.562 -7.299 1.00 94.62 155 THR A O 1
ATOM 1254 N N . GLU A 1 156 ? 12.898 4.442 -5.903 1.00 93.19 156 GLU A N 1
ATOM 1255 C CA . GLU A 1 156 ? 12.498 5.592 -5.071 1.00 93.19 156 GLU A CA 1
ATOM 1256 C C . GLU A 1 156 ? 12.419 6.916 -5.852 1.00 93.19 156 GLU A C 1
ATOM 1258 O O . GLU A 1 156 ? 11.753 7.849 -5.413 1.00 93.19 156 GLU A O 1
ATOM 1263 N N . LYS A 1 157 ? 13.100 7.017 -7.000 1.00 93.06 157 LYS A N 1
ATOM 1264 C CA . LYS A 1 157 ? 13.135 8.226 -7.839 1.00 93.06 157 LYS A CA 1
ATOM 1265 C C . LYS A 1 157 ? 12.115 8.198 -8.975 1.00 93.06 157 LYS A C 1
ATOM 1267 O O . LYS A 1 157 ? 12.055 9.147 -9.754 1.00 93.06 157 LYS A O 1
ATOM 1272 N N . ILE A 1 158 ? 11.412 7.083 -9.145 1.00 92.88 158 ILE A N 1
ATOM 1273 C CA . ILE A 1 158 ? 10.500 6.868 -10.262 1.00 92.88 158 ILE A CA 1
ATOM 1274 C C . ILE A 1 158 ? 9.085 7.153 -9.772 1.00 92.88 158 ILE A C 1
ATOM 1276 O O . ILE A 1 158 ? 8.531 6.420 -8.954 1.00 92.88 158 ILE A O 1
ATOM 1280 N N . GLU A 1 159 ? 8.502 8.224 -10.296 1.00 90.62 159 GLU A N 1
ATOM 1281 C CA . GLU A 1 159 ? 7.088 8.521 -10.096 1.00 90.62 159 GLU A CA 1
ATOM 1282 C C . GLU A 1 159 ? 6.210 7.518 -10.857 1.00 90.62 159 GLU A C 1
ATOM 1284 O O . GLU A 1 159 ? 6.639 6.884 -11.820 1.00 90.62 159 GLU A O 1
ATOM 1289 N N . GLY A 1 160 ? 4.972 7.341 -10.399 1.00 91.62 160 GLY A N 1
ATOM 1290 C CA . GLY A 1 160 ? 4.009 6.443 -11.039 1.00 91.62 160 GLY A CA 1
ATOM 1291 C C . GLY A 1 160 ? 4.082 4.983 -10.587 1.00 91.62 160 GLY A C 1
ATOM 1292 O O . GLY A 1 160 ? 3.125 4.253 -10.829 1.00 91.62 160 GLY A O 1
ATOM 1293 N N . ILE A 1 161 ? 5.129 4.546 -9.869 1.00 95.38 161 ILE A N 1
ATOM 1294 C CA . ILE A 1 161 ? 5.138 3.227 -9.207 1.00 95.38 161 ILE A CA 1
ATOM 1295 C C . ILE A 1 161 ? 4.160 3.260 -8.027 1.00 95.38 161 ILE A C 1
ATOM 1297 O O . ILE A 1 161 ? 4.456 3.809 -6.968 1.00 95.38 161 ILE A O 1
ATOM 1301 N N . VAL A 1 162 ? 2.997 2.632 -8.193 1.00 93.75 162 VAL A N 1
ATOM 1302 C CA . VAL A 1 162 ? 1.941 2.595 -7.166 1.00 93.75 162 VAL A CA 1
ATOM 1303 C C . VAL A 1 162 ? 2.042 1.376 -6.256 1.00 93.75 162 VAL A C 1
ATOM 1305 O O . VAL A 1 162 ? 1.533 1.381 -5.135 1.00 93.75 162 VAL A O 1
ATOM 1308 N N . LYS A 1 163 ? 2.697 0.306 -6.717 1.00 94.62 163 LYS A N 1
ATOM 1309 C CA . LYS A 1 163 ? 2.902 -0.907 -5.923 1.00 94.62 163 LYS A CA 1
ATOM 1310 C C . LYS A 1 163 ? 4.131 -1.650 -6.408 1.00 94.62 163 LYS A C 1
ATOM 1312 O O . LYS A 1 163 ? 4.302 -1.859 -7.604 1.00 94.62 163 LYS A O 1
ATOM 1317 N N . MET A 1 164 ? 4.939 -2.120 -5.467 1.00 96.31 164 MET A N 1
ATOM 1318 C CA . MET A 1 164 ? 6.056 -3.008 -5.751 1.00 96.31 164 MET A CA 1
ATOM 1319 C C . MET A 1 164 ? 6.002 -4.222 -4.827 1.00 96.31 164 MET A C 1
ATOM 1321 O O . MET A 1 164 ? 5.774 -4.091 -3.624 1.00 96.31 164 MET A O 1
ATOM 1325 N N . ILE A 1 165 ? 6.189 -5.409 -5.395 1.00 95.75 165 ILE A N 1
ATOM 1326 C CA . ILE A 1 165 ? 6.096 -6.687 -4.688 1.00 95.75 165 ILE A CA 1
ATOM 1327 C C . ILE A 1 165 ? 7.392 -7.455 -4.916 1.00 95.75 165 ILE A C 1
ATOM 1329 O O . ILE A 1 165 ? 7.785 -7.662 -6.059 1.00 95.75 165 ILE A O 1
ATOM 1333 N N . HIS A 1 166 ? 8.035 -7.894 -3.833 1.00 94.38 166 HIS A N 1
ATOM 1334 C CA . HIS A 1 166 ? 9.201 -8.774 -3.882 1.00 94.38 166 HIS A CA 1
ATOM 1335 C C . HIS A 1 166 ? 8.765 -10.229 -3.664 1.00 94.38 166 HIS A C 1
ATOM 1337 O O . HIS A 1 166 ? 8.041 -10.514 -2.708 1.00 94.38 166 HIS A O 1
ATOM 1343 N N . THR A 1 167 ? 9.198 -11.146 -4.526 1.00 93.12 167 THR A N 1
ATOM 1344 C CA . THR A 1 167 ? 8.791 -12.559 -4.525 1.00 93.12 167 THR A CA 1
ATOM 1345 C C . THR A 1 167 ? 10.002 -13.494 -4.560 1.00 93.12 167 THR A C 1
ATOM 1347 O O . THR A 1 167 ? 11.124 -13.071 -4.826 1.00 93.12 167 THR A O 1
ATOM 1350 N N . THR A 1 168 ? 9.787 -14.780 -4.276 1.00 88.81 168 THR A N 1
ATOM 1351 C CA . THR A 1 168 ? 10.825 -15.825 -4.337 1.00 88.81 168 THR A CA 1
ATOM 1352 C C . THR A 1 168 ? 11.044 -16.394 -5.744 1.00 88.81 168 THR A C 1
ATOM 1354 O O . THR A 1 168 ? 11.872 -17.288 -5.900 1.00 88.81 168 THR A O 1
ATOM 1357 N N . GLY A 1 169 ? 10.284 -15.940 -6.747 1.00 88.88 169 GLY A N 1
ATOM 1358 C CA . GLY A 1 169 ? 10.372 -16.429 -8.124 1.00 88.88 169 GLY A CA 1
ATOM 1359 C C . GLY A 1 169 ? 11.578 -15.883 -8.887 1.00 88.88 169 GLY A C 1
ATOM 1360 O O . GLY A 1 169 ? 12.304 -15.017 -8.401 1.00 88.88 169 GLY A O 1
ATOM 1361 N N . GLU A 1 170 ? 11.766 -16.381 -10.113 1.00 91.62 170 GLU A N 1
ATOM 1362 C CA . GLU A 1 170 ? 12.819 -15.908 -11.022 1.00 91.62 170 GLU A CA 1
ATOM 1363 C C . GLU A 1 170 ? 12.716 -14.395 -11.266 1.00 91.62 170 GLU A C 1
ATOM 1365 O O . GLU A 1 170 ? 13.696 -13.666 -11.117 1.00 91.62 170 GLU A O 1
ATOM 1370 N N . TYR A 1 171 ? 11.505 -13.917 -11.557 1.00 95.50 171 TYR A N 1
ATOM 1371 C CA . TYR A 1 171 ? 11.176 -12.498 -11.512 1.00 95.50 171 TYR A CA 1
ATOM 1372 C C . TYR A 1 171 ? 10.887 -12.108 -10.065 1.00 95.50 171 TYR A C 1
ATOM 1374 O O . TYR A 1 171 ? 9.778 -12.268 -9.551 1.00 95.50 171 TYR A O 1
ATOM 1382 N N . CYS A 1 172 ? 11.929 -11.642 -9.386 1.00 92.56 172 CYS A N 1
ATOM 1383 C CA . CYS A 1 172 ? 11.882 -11.368 -7.961 1.00 92.56 172 CYS A CA 1
ATOM 1384 C C . CYS A 1 172 ? 11.166 -10.056 -7.628 1.00 92.56 172 CYS A C 1
ATOM 1386 O O . CYS A 1 172 ? 10.744 -9.903 -6.487 1.00 92.56 172 CYS A O 1
ATOM 1388 N N . PHE A 1 173 ? 10.945 -9.146 -8.583 1.00 96.50 173 PHE A N 1
ATOM 1389 C CA . PHE A 1 173 ? 10.146 -7.936 -8.368 1.00 96.50 173 PHE A CA 1
ATOM 1390 C C . PHE A 1 173 ? 9.015 -7.780 -9.384 1.00 96.50 173 PHE A C 1
ATOM 1392 O O . PHE A 1 173 ? 9.207 -8.009 -10.571 1.00 96.50 173 PHE A O 1
ATOM 1399 N N . PHE A 1 174 ? 7.856 -7.327 -8.909 1.00 97.44 174 PHE A N 1
ATOM 1400 C CA . PHE A 1 174 ? 6.718 -6.909 -9.728 1.00 97.44 174 PHE A CA 1
ATOM 1401 C C . PHE A 1 174 ? 6.369 -5.466 -9.397 1.00 97.44 174 PHE A C 1
ATOM 1403 O O . PHE A 1 174 ? 6.074 -5.160 -8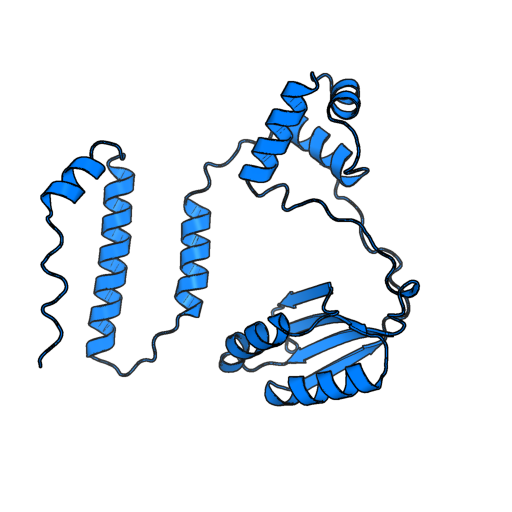.241 1.00 97.44 174 PHE A O 1
ATOM 1410 N N . LEU A 1 175 ? 6.411 -4.593 -10.397 1.00 97.81 175 LEU A N 1
ATOM 1411 C CA . LEU A 1 175 ? 6.139 -3.171 -10.263 1.00 97.81 175 LEU A CA 1
ATOM 1412 C C . LEU A 1 175 ? 4.863 -2.842 -11.040 1.00 97.81 175 LEU A C 1
ATOM 1414 O O . LEU A 1 175 ? 4.819 -3.016 -12.254 1.00 97.81 175 LEU A O 1
ATOM 1418 N N . HIS A 1 176 ? 3.834 -2.381 -10.339 1.00 97.00 176 HIS A N 1
ATOM 1419 C CA . HIS A 1 176 ? 2.614 -1.830 -10.924 1.00 97.00 176 HIS A CA 1
ATOM 1420 C C . HIS A 1 176 ? 2.793 -0.319 -11.034 1.00 97.00 176 HIS A C 1
ATOM 1422 O O . HIS A 1 176 ? 3.065 0.345 -10.025 1.00 97.00 176 HIS A O 1
ATOM 1428 N N . LEU A 1 177 ? 2.672 0.202 -12.250 1.00 96.06 177 LEU A N 1
ATOM 1429 C CA . LEU A 1 177 ? 2.895 1.607 -12.552 1.00 96.06 177 LEU A CA 1
ATOM 1430 C C . LEU A 1 177 ? 1.850 2.176 -13.505 1.00 96.06 177 LEU A C 1
ATOM 1432 O O . LEU A 1 177 ? 1.336 1.496 -14.392 1.00 96.06 177 LEU A O 1
ATOM 1436 N N . PHE A 1 178 ? 1.615 3.467 -13.309 1.00 95.88 178 PHE A N 1
ATOM 1437 C CA . PHE A 1 178 ? 0.829 4.331 -14.170 1.00 95.88 178 PHE A CA 1
ATOM 1438 C C . PHE A 1 178 ? 1.764 5.314 -14.873 1.00 95.88 178 PHE A C 1
ATOM 1440 O O . PHE A 1 178 ? 2.583 5.957 -14.218 1.00 95.88 178 PHE A O 1
ATOM 1447 N N . LEU A 1 179 ? 1.639 5.433 -16.194 1.00 95.50 179 LEU A N 1
ATOM 1448 C CA . LEU A 1 179 ? 2.467 6.297 -17.040 1.00 95.50 179 LEU A CA 1
ATOM 1449 C C . LEU A 1 179 ? 1.584 7.153 -17.948 1.00 95.50 179 LEU A C 1
ATOM 1451 O O . LEU A 1 179 ? 0.474 6.746 -18.313 1.00 95.50 179 LEU A O 1
ATOM 1455 N N . LYS A 1 180 ? 2.086 8.327 -18.333 1.00 94.38 180 LYS A N 1
ATOM 1456 C CA . LYS A 1 180 ? 1.383 9.232 -19.251 1.00 94.38 180 LYS A CA 1
ATOM 1457 C C . LYS A 1 180 ? 1.600 8.873 -20.714 1.00 94.38 180 LYS A C 1
ATOM 1459 O O . LYS A 1 180 ? 0.736 9.158 -21.538 1.00 94.38 180 LYS A O 1
ATOM 1464 N N . SER A 1 181 ? 2.731 8.249 -21.048 1.00 94.12 181 SER A N 1
ATOM 1465 C CA . SER A 1 181 ? 3.050 7.887 -22.432 1.00 94.12 181 SER A CA 1
ATOM 1466 C C . SER A 1 181 ? 3.898 6.614 -22.556 1.00 94.12 181 SER A C 1
ATOM 1468 O O . SER A 1 181 ? 4.477 6.120 -21.584 1.00 94.12 181 SER A O 1
ATOM 1470 N N . VAL A 1 182 ? 3.977 6.065 -23.771 1.00 93.44 182 VAL A N 1
ATOM 1471 C CA . VAL A 1 182 ? 4.817 4.893 -24.088 1.00 93.44 182 VAL A CA 1
ATOM 1472 C C . VAL A 1 182 ? 6.309 5.255 -24.081 1.00 93.44 182 VAL A C 1
ATOM 1474 O O . VAL A 1 182 ? 7.167 4.414 -23.809 1.00 93.44 182 VAL A O 1
ATOM 1477 N N . GLU A 1 183 ? 6.645 6.517 -24.332 1.00 95.50 183 GLU A N 1
ATOM 1478 C CA . GLU A 1 183 ? 8.015 7.020 -24.251 1.00 95.50 183 GLU A CA 1
ATOM 1479 C C . GLU A 1 183 ? 8.532 6.960 -22.808 1.00 95.50 183 GLU A C 1
ATOM 1481 O O . GLU A 1 183 ? 9.659 6.513 -22.589 1.00 95.50 183 GLU A O 1
ATOM 1486 N N . GLU A 1 184 ? 7.703 7.312 -21.816 1.00 95.00 184 GLU A N 1
ATOM 1487 C CA . GLU A 1 184 ? 8.047 7.134 -20.397 1.00 95.00 184 GLU A CA 1
ATOM 1488 C C . GLU A 1 184 ? 8.339 5.663 -20.080 1.00 95.00 184 GLU A C 1
ATOM 1490 O O . GLU A 1 184 ? 9.338 5.359 -19.426 1.00 95.00 184 GLU A O 1
ATOM 1495 N N . LEU A 1 185 ? 7.519 4.741 -20.600 1.00 95.31 185 LEU A N 1
ATOM 1496 C CA . LEU A 1 185 ? 7.744 3.303 -20.438 1.00 95.31 185 LEU A CA 1
ATOM 1497 C C . LEU A 1 185 ? 9.092 2.879 -21.024 1.00 95.31 185 LEU A C 1
ATOM 1499 O O . LEU A 1 185 ? 9.855 2.182 -20.361 1.00 95.31 185 LEU A O 1
ATOM 1503 N N . THR A 1 186 ? 9.404 3.318 -22.241 1.00 95.25 186 THR A N 1
ATOM 1504 C CA . THR A 1 186 ? 10.659 2.970 -22.924 1.00 95.25 186 THR A CA 1
ATOM 1505 C C . THR A 1 186 ? 11.868 3.442 -22.116 1.00 95.25 186 THR A C 1
ATOM 1507 O O . THR A 1 186 ? 12.773 2.658 -21.834 1.00 95.25 186 THR A O 1
ATOM 1510 N N . VAL A 1 187 ? 11.834 4.688 -21.629 1.00 94.69 187 VAL A N 1
ATOM 1511 C CA . VAL A 1 187 ? 12.885 5.241 -20.761 1.00 94.69 187 VAL A CA 1
A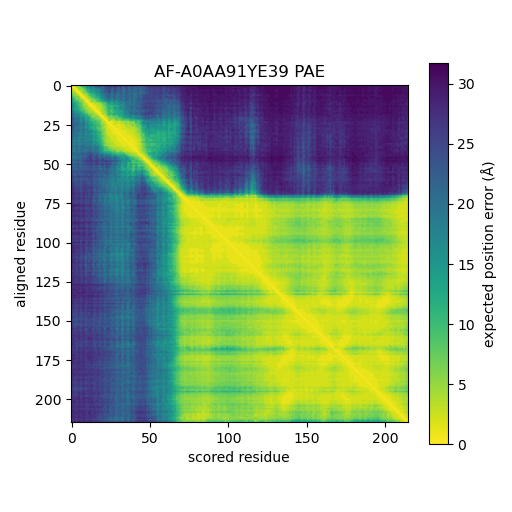TOM 1512 C C . VAL A 1 187 ? 13.034 4.432 -19.469 1.00 94.69 187 VAL A C 1
ATOM 1514 O O . VAL A 1 187 ? 14.153 4.236 -18.989 1.00 94.69 187 VAL A O 1
ATOM 1517 N N . LEU A 1 188 ? 11.933 3.954 -18.885 1.00 94.94 188 LEU A N 1
ATOM 1518 C CA . LEU A 1 188 ? 11.977 3.114 -17.687 1.00 94.94 188 LEU A CA 1
ATOM 1519 C C . LEU A 1 188 ? 12.562 1.728 -17.962 1.00 94.94 188 LEU A C 1
ATOM 1521 O O . LEU A 1 188 ? 13.380 1.258 -17.171 1.00 94.94 188 LEU A O 1
ATOM 1525 N N . LEU A 1 189 ? 12.203 1.096 -19.079 1.00 95.06 189 LEU A N 1
ATOM 1526 C CA . LEU A 1 189 ? 12.750 -0.204 -19.466 1.00 95.06 189 LEU A CA 1
ATOM 1527 C C . LEU A 1 189 ? 14.261 -0.126 -19.713 1.00 95.06 189 LEU A C 1
ATOM 1529 O O . LEU A 1 189 ? 15.000 -0.958 -19.188 1.00 95.06 189 LEU A O 1
ATOM 1533 N N . ASP A 1 190 ? 14.738 0.926 -20.381 1.00 94.25 190 ASP A N 1
ATOM 1534 C CA . ASP A 1 190 ? 16.173 1.168 -20.577 1.00 94.25 190 ASP A CA 1
ATOM 1535 C C . ASP A 1 190 ? 16.914 1.379 -19.247 1.00 94.25 190 ASP A C 1
ATOM 1537 O O . ASP A 1 190 ? 18.051 0.930 -19.057 1.00 94.25 190 ASP A O 1
ATOM 1541 N N . ARG A 1 191 ? 16.276 2.056 -18.281 1.00 93.81 191 ARG A N 1
ATOM 1542 C CA . ARG A 1 191 ? 16.828 2.211 -16.926 1.00 93.81 191 ARG A CA 1
ATOM 1543 C C . ARG A 1 191 ? 16.897 0.873 -16.197 1.00 93.81 191 ARG A C 1
ATOM 1545 O O . ARG A 1 191 ? 17.922 0.588 -15.575 1.00 93.81 191 ARG A O 1
ATOM 1552 N N . PHE A 1 192 ? 15.844 0.060 -16.273 1.00 94.69 192 PHE A N 1
ATOM 1553 C CA . PHE A 1 192 ? 15.770 -1.239 -15.604 1.00 94.69 192 PHE A CA 1
ATOM 1554 C C . PHE A 1 192 ? 16.690 -2.294 -16.221 1.00 94.69 192 PHE A C 1
ATOM 1556 O O . PHE A 1 192 ? 17.257 -3.090 -15.473 1.00 94.69 192 PHE A O 1
ATOM 1563 N N . GLY A 1 193 ? 16.949 -2.232 -17.531 1.00 92.00 193 GLY A N 1
ATOM 1564 C CA . GLY A 1 193 ? 17.868 -3.139 -18.227 1.00 92.00 193 GLY A CA 1
ATOM 1565 C C . GLY A 1 193 ? 19.300 -3.136 -17.673 1.00 92.00 193 GLY A C 1
ATOM 1566 O O . GLY A 1 193 ? 20.033 -4.107 -17.833 1.00 92.00 193 GLY A O 1
ATOM 1567 N N . LYS A 1 194 ? 19.702 -2.088 -16.939 1.00 92.69 194 LYS A N 1
ATOM 1568 C CA . LYS A 1 194 ? 20.997 -2.030 -16.232 1.00 92.69 194 LYS A CA 1
ATOM 1569 C C . LYS A 1 194 ? 21.074 -2.957 -15.016 1.00 92.69 194 LYS A C 1
ATOM 1571 O O . LYS A 1 194 ? 22.169 -3.229 -14.527 1.00 92.69 194 LYS A O 1
ATOM 1576 N N . PHE A 1 195 ? 19.929 -3.377 -14.484 1.00 93.62 195 PHE A N 1
ATOM 1577 C CA . PHE A 1 195 ? 19.836 -4.190 -13.272 1.00 93.62 195 PHE A CA 1
ATOM 1578 C C . PHE A 1 195 ? 19.534 -5.658 -13.579 1.00 93.62 195 PHE A C 1
ATOM 1580 O O . PHE A 1 195 ? 19.998 -6.535 -12.846 1.00 93.62 195 PHE A O 1
ATOM 1587 N N . GLY A 1 196 ? 18.787 -5.919 -14.652 1.00 92.69 196 GLY A N 1
ATOM 1588 C CA . GLY A 1 196 ? 18.509 -7.261 -15.142 1.00 92.69 196 GLY A CA 1
ATOM 1589 C C . GLY A 1 196 ? 17.362 -7.300 -16.146 1.00 92.69 196 GLY A C 1
ATOM 1590 O O . GLY A 1 196 ? 16.932 -6.267 -16.661 1.00 92.69 196 GLY A O 1
ATOM 1591 N N . ASP A 1 197 ? 16.882 -8.508 -16.422 1.00 95.31 197 ASP A N 1
ATOM 1592 C CA . ASP A 1 197 ? 15.869 -8.748 -17.446 1.00 95.31 197 ASP A CA 1
ATOM 1593 C C . ASP A 1 197 ? 14.482 -8.302 -16.977 1.00 95.31 197 ASP A C 1
ATOM 1595 O O . ASP A 1 197 ? 14.137 -8.400 -15.793 1.00 95.31 197 ASP A O 1
ATOM 1599 N N . THR A 1 198 ? 13.661 -7.845 -17.924 1.00 97.00 198 THR A N 1
ATOM 1600 C CA . THR A 1 198 ? 12.296 -7.394 -17.648 1.00 97.00 198 THR A CA 1
ATOM 1601 C C . THR A 1 198 ? 11.280 -8.065 -18.564 1.00 97.00 198 THR A C 1
ATOM 1603 O O . THR A 1 198 ? 11.563 -8.351 -19.726 1.00 97.00 198 THR A O 1
ATOM 1606 N N . ILE A 1 199 ? 10.075 -8.291 -18.041 1.00 96.88 199 ILE A N 1
ATOM 1607 C CA . ILE A 1 199 ? 8.884 -8.603 -18.835 1.00 96.88 199 ILE A CA 1
ATOM 1608 C C . ILE A 1 199 ? 7.823 -7.563 -18.507 1.00 96.88 199 ILE A C 1
ATOM 1610 O O . ILE A 1 199 ? 7.551 -7.296 -17.336 1.00 96.88 199 ILE A O 1
ATOM 1614 N N . THR A 1 200 ? 7.201 -7.007 -19.542 1.00 97.31 200 THR A N 1
ATOM 1615 C CA . THR A 1 200 ? 6.157 -5.990 -19.404 1.00 97.31 200 THR A CA 1
ATOM 1616 C C . THR A 1 200 ? 4.801 -6.556 -19.793 1.00 97.31 200 THR A C 1
ATOM 1618 O O . THR A 1 200 ? 4.660 -7.182 -20.841 1.00 97.31 200 THR A O 1
ATOM 1621 N N . TYR A 1 201 ? 3.794 -6.282 -18.970 1.00 97.12 201 TYR A N 1
ATOM 1622 C CA . TYR A 1 201 ? 2.395 -6.597 -19.224 1.00 97.12 201 TYR A CA 1
ATOM 1623 C C . TYR A 1 201 ? 1.584 -5.305 -19.198 1.00 97.12 201 TYR A C 1
ATOM 1625 O O . TYR A 1 201 ? 1.702 -4.515 -18.262 1.00 97.12 201 TYR A O 1
ATOM 1633 N N . SER A 1 202 ? 0.722 -5.103 -20.191 1.00 95.69 202 SER A N 1
ATOM 1634 C CA . SER A 1 202 ? -0.312 -4.072 -20.097 1.00 95.69 202 SER A CA 1
ATOM 1635 C C . SER A 1 202 ? -1.465 -4.603 -19.248 1.00 95.69 202 SER A C 1
ATOM 1637 O O . SER A 1 202 ? -1.989 -5.688 -19.509 1.00 95.69 202 SER A O 1
ATOM 1639 N N . ILE A 1 203 ? -1.848 -3.856 -18.214 1.00 95.06 203 ILE A N 1
ATOM 1640 C CA . ILE A 1 203 ? -3.001 -4.195 -17.385 1.00 95.06 203 ILE A CA 1
ATOM 1641 C C . ILE A 1 203 ? -4.249 -3.662 -18.086 1.00 95.06 203 ILE A C 1
ATOM 1643 O O . ILE A 1 203 ? -4.462 -2.456 -18.168 1.00 95.06 203 ILE A O 1
ATOM 1647 N N . LEU A 1 204 ? -5.090 -4.576 -18.571 1.00 92.00 204 LEU A N 1
ATOM 1648 C CA . LEU A 1 204 ?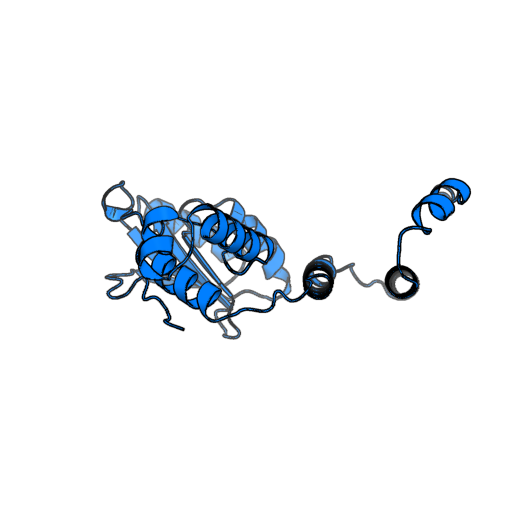 -6.336 -4.222 -19.258 1.00 92.00 204 LEU A CA 1
ATOM 1649 C C . LEU A 1 204 ? -7.451 -3.835 -18.281 1.00 92.00 204 LEU A C 1
ATOM 1651 O O . LEU A 1 204 ? -8.274 -2.974 -18.572 1.00 92.00 204 LEU A O 1
ATOM 1655 N N . SER A 1 205 ? -7.507 -4.502 -17.128 1.00 90.19 205 SER A N 1
ATOM 1656 C CA . SER A 1 205 ? -8.464 -4.204 -16.064 1.00 90.19 205 SER A CA 1
ATOM 1657 C C . SER A 1 205 ? -7.990 -4.774 -14.729 1.00 90.19 205 SER A C 1
ATOM 1659 O O . SER A 1 205 ? -7.236 -5.749 -14.689 1.00 90.19 205 SER A O 1
ATOM 1661 N N . VAL A 1 206 ? -8.475 -4.183 -13.636 1.00 90.50 206 VAL A N 1
ATOM 1662 C CA . VAL A 1 206 ? -8.339 -4.713 -12.274 1.00 90.50 206 VAL A CA 1
ATOM 1663 C C . VAL A 1 206 ? -9.752 -4.911 -11.719 1.00 90.50 206 VAL A C 1
ATOM 1665 O O . VAL A 1 206 ? -10.295 -4.006 -11.091 1.00 90.50 206 VAL A O 1
ATOM 1668 N N . PRO A 1 207 ? -10.399 -6.064 -11.983 1.00 90.19 207 PRO A N 1
ATOM 1669 C CA . PRO A 1 207 ? -11.796 -6.282 -11.595 1.00 90.19 207 PRO A CA 1
ATOM 1670 C C . PRO A 1 207 ? -12.031 -6.223 -10.080 1.00 90.19 207 PRO A C 1
ATOM 1672 O O . PRO A 1 207 ? -13.128 -5.905 -9.631 1.00 90.19 207 PRO A O 1
ATOM 1675 N N . ILE A 1 208 ? -11.001 -6.547 -9.292 1.00 90.94 208 ILE A N 1
ATOM 1676 C CA . ILE A 1 208 ? -11.000 -6.464 -7.832 1.00 90.94 208 ILE A CA 1
ATOM 1677 C C . ILE A 1 208 ? -9.671 -5.838 -7.416 1.00 90.94 208 ILE A C 1
ATOM 1679 O O . ILE A 1 208 ? -8.642 -6.510 -7.437 1.00 90.94 208 ILE A O 1
ATOM 1683 N N . ASP A 1 209 ? -9.693 -4.558 -7.055 1.00 86.12 209 ASP A N 1
ATOM 1684 C CA . ASP A 1 209 ? -8.498 -3.848 -6.581 1.00 86.12 209 ASP A CA 1
ATOM 1685 C C . ASP A 1 209 ? -8.288 -4.058 -5.074 1.00 86.12 209 ASP A C 1
ATOM 1687 O O . ASP A 1 209 ? -7.239 -4.520 -4.619 1.00 86.12 209 ASP A O 1
ATOM 1691 N N . TYR A 1 210 ? -9.345 -3.826 -4.292 1.00 89.12 210 TYR A N 1
ATOM 1692 C CA . TYR A 1 210 ? -9.353 -4.066 -2.857 1.00 89.12 210 TYR A CA 1
ATOM 1693 C C . TYR A 1 210 ? -10.656 -4.729 -2.419 1.00 89.12 210 TYR A C 1
ATOM 1695 O O . TYR A 1 210 ? -11.753 -4.275 -2.744 1.00 89.12 210 TYR A O 1
ATOM 1703 N N . LYS A 1 211 ? -10.523 -5.803 -1.640 1.00 90.62 211 LYS A N 1
ATOM 1704 C CA . LYS A 1 211 ? -11.624 -6.448 -0.932 1.00 90.62 211 LYS A CA 1
ATOM 1705 C C . LYS A 1 211 ? -11.205 -6.620 0.529 1.00 90.62 211 LYS A C 1
ATOM 1707 O O . LYS A 1 211 ? -10.194 -7.285 0.769 1.00 90.62 211 LYS A O 1
ATOM 1712 N N . PRO A 1 212 ? -11.932 -6.027 1.489 1.00 90.81 212 PRO A N 1
ATOM 1713 C CA . PRO A 1 212 ? -11.550 -6.090 2.891 1.00 90.81 212 PRO A CA 1
ATOM 1714 C C . PRO A 1 212 ? -11.660 -7.515 3.439 1.00 90.81 212 PRO A C 1
ATOM 1716 O O . PRO A 1 212 ? -12.479 -8.317 2.979 1.00 90.81 212 PRO A O 1
ATOM 1719 N N . ILE A 1 213 ? -10.830 -7.821 4.437 1.00 91.81 213 ILE A N 1
ATOM 1720 C CA . ILE A 1 213 ? -10.920 -9.064 5.209 1.00 91.81 213 ILE A CA 1
ATOM 1721 C C . ILE A 1 213 ? -11.723 -8.752 6.466 1.00 91.81 213 ILE A C 1
ATOM 1723 O O . ILE A 1 213 ? 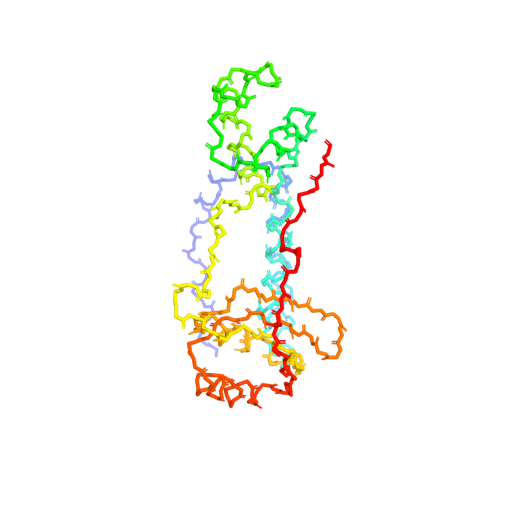-11.361 -7.849 7.218 1.00 91.81 213 ILE A O 1
ATOM 1727 N N . HIS A 1 214 ? -12.808 -9.490 6.681 1.00 88.56 214 HIS A N 1
ATOM 1728 C CA . HIS A 1 214 ? -13.619 -9.356 7.885 1.00 88.56 214 HIS A CA 1
ATOM 1729 C C . HIS A 1 214 ? -13.112 -10.289 8.983 1.00 88.56 214 HIS A C 1
ATOM 1731 O O . HIS A 1 214 ? -12.795 -11.450 8.712 1.00 88.56 214 HIS A O 1
ATOM 1737 N N . PHE A 1 215 ? -13.048 -9.757 10.200 1.00 85.94 215 PHE A N 1
ATOM 1738 C CA . PHE A 1 215 ? -12.631 -10.453 11.420 1.00 85.94 215 PHE A CA 1
ATOM 1739 C C . PHE A 1 215 ? -13.808 -10.675 12.366 1.00 85.94 215 PHE A C 1
ATOM 1741 O O . PHE A 1 215 ? -14.693 -9.782 12.398 1.00 85.94 215 PHE A O 1
#

Sequence (215 aa):
MRNVLLITAIPWIKLISLVSSFSLMTLLHVLGLIFYIYKDLQRHHQSGYHFNRNRYLKLSNQCFFIFHLSMQLDKLHYAILNELQSDARSSNAAIGRKIGLTAPAVAERIKKLQEAGIIKGFSAVVDYSKLEYIHNVLIAVKLQPNMIASFLKETEKIEGIVKMIHTTGEYCFFLHLFLKSVEELTVLLDRFGKFGDTITYSILSVPIDYKPIHF

Foldseek 3Di:
DPDPPPPPPDPVVVVVVVPVVDDPVVVVVVVVVVVVVVVVVVVCVPDVDDDDVVVVVVVVVVVVVVPQPPPDDDPLLLLLQVVCLVPVPDQLCNSCVVRVHHSVVSVVSVVVCVVNCVCVDDDDDDDCCVVLQVFKKKKQAAFDPVLPVVVVVVVVVDPFFPDWAADPDRSRIITIGTHNDVVSVVVVLVVRVVGGDMDMDTDPDDPDPDDDDHD

pLDDT: mean 78.72, std 22.62, range [33.19, 98.19]

Mean predicted aligned error: 14.26 Å

Organism: Chryseobacterium lactis (NCBI:txid1241981)